Protein AF-0000000075416515 (afdb_homodimer)

InterPro domains:
  IPR021109 Aspartic peptidase domain superfamily [G3DSA:2.40.70.10] (1-130)

Organism: Rhizophagus irregularis (strain DAOM 181602 / DAOM 197198 / MUCL 43194) (NCBI:txid747089)

Radius of gyration: 22.44 Å; Cα contacts (8 Å, |Δi|>4): 634; chains: 2; bounding box: 71×55×53 Å

pLDDT: mean 77.36, std 21.9, range [26.11, 96.75]

Sequence (304 aa):
MVFVNCVIEENIPIEASINTSANVNYISQKHIGELGTTYHSESNHIEIPDAFYPTLGKVNLHIGFENGKKYKSIPTEFIVVGPDWPDHFPDLTLGGPWFRESGATLDIRNSKLLLEDNFAIPFKEVNYISTLSDSQIRAMTDFPNPTNSPEQMVFVNCVIEENIPIEASINTSANVNYISQKHIGELGTTYHSESNHIEIPDAFYPTLGKVNLHIGFENGKKYKSIPTEFIVVGPDWPDHFPDLTLGGPWFRESGATLDIRNSKLLLEDNFAIPFKEVNYISTLSDSQIRAMTDFPNPTNSPEQ

Secondary structure (DSSP, 8-state):
-EEEEEEETTTEEEEEEE-TT-SS-EEEHHHHHHHT---EE---EEEETTEEEEEEEEEEEEEEEE-SS-EEEEEEEEEEE-TTS-TTS-SEEE-HHHHHHH--EEETTTTEEEETTTEEEE-EE--------HHHHHHHS-----------/-EEEEEEETTTEEEEEEE-TT-SS-EEEHHHHHHHT---EE---EEEETTEEEEEEEEEEEEEEEE-SS-EEEEEEEEEEE-TTS-TTS-SEEE-HHHHHHH--EEETTTTEEEETTTEEEE-EE--------HHHHHHHS-----------

Nearest PDB structures (foldseek):
  7efy-assembly1_A-2  TM=8.087E-01  e=2.032E-06  Cryptosporidium hominis
  5ys4-assembly1_A  TM=8.397E-01  e=3.729E-06  Leishmania major
  5ys4-assembly1_D  TM=8.151E-01  e=3.729E-06  Leishmania major
  5ys4-assembly2_C  TM=8.272E-01  e=9.018E-06  Leishmania major
  1fmb-assembly1_A  TM=7.258E-01  e=2.340E-04  Equine infectious anemia virus

Structure (mmCIF, N/CA/C/O backbone):
data_AF-0000000075416515-model_v1
#
loop_
_entity.id
_entity.type
_entity.pdbx_description
1 polymer 'Uncharacterized protein'
#
loop_
_atom_site.group_PDB
_atom_site.id
_atom_site.type_symbol
_atom_site.label_atom_id
_atom_site.label_alt_id
_atom_site.label_comp_id
_atom_site.label_asym_id
_atom_site.label_entity_id
_atom_site.label_seq_id
_atom_site.pdbx_PDB_ins_code
_atom_site.Cartn_x
_atom_site.Cartn_y
_atom_site.Cartn_z
_atom_site.occupancy
_atom_site.B_iso_or_equiv
_atom_site.auth_seq_id
_atom_site.auth_comp_id
_atom_site.auth_asym_id
_atom_site.auth_atom_id
_atom_site.pdbx_PDB_model_num
ATOM 1 N N . MET A 1 1 ? 1.303 4.223 -7.582 1 80.56 1 MET A N 1
ATOM 2 C CA . MET A 1 1 ? 1.007 4.992 -6.379 1 80.56 1 MET A CA 1
ATOM 3 C C . MET A 1 1 ? -0.334 5.707 -6.508 1 80.56 1 MET A C 1
ATOM 5 O O . MET A 1 1 ? -0.769 6.027 -7.613 1 80.56 1 MET A O 1
ATOM 9 N N . VAL A 1 2 ? -1.026 5.871 -5.352 1 90.25 2 VAL A N 1
ATOM 10 C CA . VAL A 1 2 ? -2.336 6.512 -5.297 1 90.25 2 VAL A CA 1
ATOM 11 C C . VAL A 1 2 ? -2.229 7.844 -4.555 1 90.25 2 VAL A C 1
ATOM 13 O O . VAL A 1 2 ? -1.623 7.918 -3.484 1 90.25 2 VAL A O 1
ATOM 16 N N . PHE A 1 3 ? -2.807 8.891 -5.199 1 94.31 3 PHE A N 1
ATOM 17 C CA . PHE A 1 3 ? -2.77 10.211 -4.586 1 94.31 3 PHE A CA 1
ATOM 18 C C . PHE A 1 3 ? -4.172 10.797 -4.473 1 94.31 3 PHE A C 1
ATOM 20 O O . PHE A 1 3 ? -5 10.609 -5.363 1 94.31 3 PHE A O 1
ATOM 27 N N . VAL A 1 4 ? -4.363 11.508 -3.404 1 96.38 4 VAL A N 1
ATOM 28 C CA . VAL A 1 4 ? -5.629 12.203 -3.184 1 96.38 4 VAL A CA 1
ATOM 29 C C . VAL A 1 4 ? -5.367 13.664 -2.832 1 96.38 4 VAL A C 1
ATOM 31 O O . VAL A 1 4 ? -4.434 13.969 -2.086 1 96.38 4 VAL A O 1
ATOM 34 N N . ASN A 1 5 ? -6.199 14.492 -3.373 1 95.38 5 ASN A N 1
ATOM 35 C CA . ASN A 1 5 ? -6.125 15.898 -2.996 1 95.38 5 ASN A CA 1
ATOM 36 C C . ASN A 1 5 ? -6.766 16.156 -1.632 1 95.38 5 ASN A C 1
ATOM 38 O O . ASN A 1 5 ? -7.867 15.672 -1.359 1 95.38 5 ASN A O 1
ATOM 42 N N . CYS A 1 6 ? -5.98 16.859 -0.844 1 95.81 6 CYS A N 1
ATOM 43 C CA . CYS A 1 6 ? -6.516 17.219 0.463 1 95.81 6 CYS A CA 1
ATOM 44 C C . CYS A 1 6 ? -5.988 18.578 0.913 1 95.81 6 CYS A C 1
ATOM 46 O O . CYS A 1 6 ? -5.328 19.281 0.143 1 95.81 6 CYS A O 1
ATOM 48 N N . VAL A 1 7 ? -6.547 19.031 2.08 1 94.19 7 VAL A N 1
ATOM 49 C CA . VAL A 1 7 ? -6.137 20.297 2.662 1 94.19 7 VAL A CA 1
ATOM 50 C C . VAL A 1 7 ? -5.676 20.078 4.102 1 94.19 7 VAL A C 1
ATOM 52 O O . VAL A 1 7 ? -6.289 19.312 4.848 1 94.19 7 VAL A O 1
ATOM 55 N N . ILE A 1 8 ? -4.551 20.672 4.363 1 94.19 8 ILE A N 1
ATOM 56 C CA . ILE A 1 8 ? -4.059 20.641 5.738 1 94.19 8 ILE A CA 1
ATOM 57 C C . ILE A 1 8 ? -4.562 21.859 6.492 1 94.19 8 ILE A C 1
ATOM 59 O O . ILE A 1 8 ? -4.496 22.984 5.984 1 94.19 8 ILE A O 1
ATOM 63 N N . GLU A 1 9 ? -5.047 21.656 7.668 1 91.94 9 GLU A N 1
ATOM 64 C CA . GLU A 1 9 ?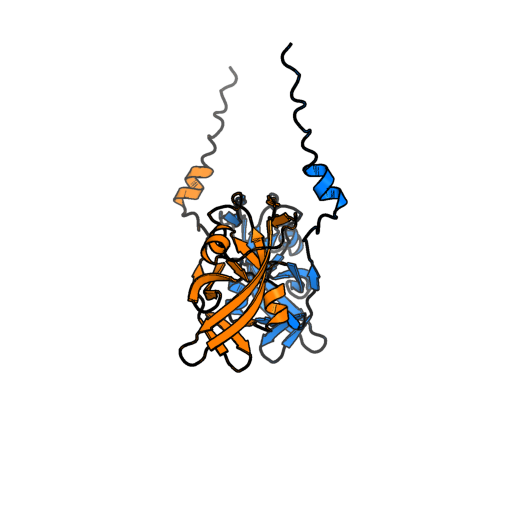 -5.512 22.719 8.555 1 91.94 9 GLU A CA 1
ATOM 65 C C . GLU A 1 9 ? -6.445 23.688 7.82 1 91.94 9 GLU A C 1
ATOM 67 O O . GLU A 1 9 ? -6.277 24.906 7.898 1 91.94 9 GLU A O 1
ATOM 72 N N . GLU A 1 10 ? -7.223 23.203 6.988 1 87.25 10 GLU A N 1
ATOM 73 C CA . GLU A 1 10 ? -8.359 23.859 6.344 1 87.25 10 GLU A CA 1
ATOM 74 C C . GLU A 1 10 ? -7.895 24.812 5.242 1 87.25 10 GLU A C 1
ATOM 76 O O . GLU A 1 10 ? -8.703 25.281 4.441 1 87.25 10 GLU A O 1
ATOM 81 N N . ASN A 1 11 ? -6.578 25 5.062 1 85.94 11 ASN A N 1
ATOM 82 C CA . ASN A 1 11 ? -6.246 26.078 4.145 1 85.94 11 ASN A CA 1
ATOM 83 C C . ASN A 1 11 ? -5.059 25.719 3.256 1 85.94 11 ASN A C 1
ATOM 85 O O . ASN A 1 11 ? -4.75 26.438 2.303 1 85.94 11 ASN A O 1
ATOM 89 N N . ILE A 1 12 ? -4.344 24.781 3.49 1 90 12 ILE A N 1
ATOM 90 C CA . ILE A 1 12 ? -3.143 24.484 2.717 1 90 12 ILE A CA 1
ATOM 91 C C . ILE A 1 12 ? -3.383 23.25 1.845 1 90 12 ILE A C 1
ATOM 93 O O . ILE A 1 12 ? -3.426 22.125 2.346 1 90 12 ILE A O 1
ATOM 97 N N . PRO A 1 13 ? -3.486 23.5 0.544 1 93.5 13 PRO A N 1
ATOM 98 C CA . PRO A 1 13 ? -3.68 22.344 -0.35 1 93.5 13 PRO A CA 1
ATOM 99 C C . PRO A 1 13 ? -2.439 21.469 -0.45 1 93.5 13 PRO A C 1
ATOM 101 O O . PRO A 1 13 ? -1.314 21.969 -0.451 1 93.5 13 PRO A O 1
ATOM 104 N N . ILE A 1 14 ? -2.643 20.188 -0.469 1 93.69 14 ILE A N 1
ATOM 105 C CA . ILE A 1 14 ? -1.541 19.25 -0.612 1 93.69 14 ILE A CA 1
ATOM 106 C C . ILE A 1 14 ? -2.059 17.938 -1.215 1 93.69 14 ILE A C 1
ATOM 108 O O . ILE A 1 14 ? -3.227 17.594 -1.04 1 93.69 14 ILE A O 1
ATOM 112 N N . GLU A 1 15 ? -1.212 17.297 -1.939 1 94.94 15 GLU A N 1
ATOM 113 C CA . GLU A 1 15 ? -1.505 15.953 -2.422 1 94.94 15 GLU A CA 1
ATOM 114 C C . GLU A 1 15 ? -0.954 14.898 -1.471 1 94.94 15 GLU A C 1
ATOM 116 O O . GLU A 1 15 ? 0.244 14.875 -1.183 1 94.94 15 GLU A O 1
ATOM 121 N N . ALA A 1 16 ? -1.854 14.078 -1.012 1 96.25 16 ALA A N 1
ATOM 122 C CA . ALA A 1 16 ? -1.442 13.008 -0.109 1 96.25 16 ALA A CA 1
ATOM 123 C C . ALA A 1 16 ? -1.298 11.688 -0.857 1 96.25 16 ALA A C 1
ATOM 125 O O . ALA A 1 16 ? -2.168 11.312 -1.649 1 96.25 16 ALA A O 1
ATOM 126 N N . SER A 1 17 ? -0.173 11.039 -0.626 1 94.38 17 SER A N 1
ATOM 127 C CA . SER A 1 17 ? -0.029 9.664 -1.092 1 94.38 17 SER A CA 1
ATOM 128 C C . SER A 1 17 ? -0.743 8.688 -0.163 1 94.38 17 SER A C 1
ATOM 130 O O . SER A 1 17 ? -0.68 8.828 1.06 1 94.38 17 SER A O 1
ATOM 132 N N . ILE A 1 18 ? -1.455 7.754 -0.767 1 94.19 18 ILE A N 1
ATOM 133 C CA . ILE A 1 18 ? -2.125 6.699 -0.017 1 94.19 18 ILE A CA 1
ATOM 134 C C . ILE A 1 18 ? -1.271 5.434 -0.03 1 94.19 18 ILE A C 1
ATOM 136 O O . ILE A 1 18 ? -0.958 4.898 -1.097 1 94.19 18 ILE A O 1
ATOM 140 N N . ASN A 1 19 ? -0.871 5.031 1.171 1 89.69 19 ASN A N 1
ATOM 141 C CA . ASN A 1 19 ? -0.052 3.83 1.29 1 89.69 19 ASN A CA 1
ATOM 142 C C . ASN A 1 19 ? -0.501 2.959 2.459 1 89.69 19 ASN A C 1
ATOM 144 O O . ASN A 1 19 ? 0.049 3.057 3.559 1 89.69 19 ASN A O 1
ATOM 148 N N . THR A 1 20 ? -1.41 2.049 2.174 1 89.38 20 THR A N 1
ATOM 149 C CA . THR A 1 20 ? -2.01 1.242 3.232 1 89.38 20 THR A CA 1
ATOM 150 C C . THR A 1 20 ? -0.984 0.277 3.822 1 89.38 20 THR A C 1
ATOM 152 O O . THR A 1 20 ? -1.183 -0.255 4.914 1 89.38 20 THR A O 1
ATOM 155 N N . SER A 1 21 ? 0.095 0.023 3.105 1 83.25 21 SER A N 1
ATOM 156 C CA . SER A 1 21 ? 1.115 -0.903 3.586 1 83.25 21 SER A CA 1
ATOM 157 C C . SER A 1 21 ? 2.078 -0.215 4.547 1 83.25 21 SER A C 1
ATOM 159 O O . SER A 1 21 ? 2.838 -0.879 5.254 1 83.25 21 SER A O 1
ATOM 161 N N . ALA A 1 22 ? 2.061 1.073 4.488 1 84.12 22 ALA A N 1
ATOM 162 C CA . ALA A 1 22 ? 2.902 1.813 5.426 1 84.12 22 ALA A CA 1
ATOM 163 C C . ALA A 1 22 ? 2.336 1.746 6.84 1 84.12 22 ALA A C 1
ATOM 165 O O . ALA A 1 22 ? 1.125 1.868 7.039 1 84.12 22 ALA A O 1
ATOM 166 N N . ASN A 1 23 ? 3.205 1.643 7.801 1 84.06 23 ASN A N 1
ATOM 167 C CA . ASN A 1 23 ? 2.756 1.562 9.188 1 84.06 23 ASN A CA 1
ATOM 168 C C . ASN A 1 23 ? 2.83 2.92 9.883 1 84.06 23 ASN A C 1
ATOM 170 O O . ASN A 1 23 ? 2.797 2.996 11.109 1 84.06 23 ASN A O 1
ATOM 174 N N . VAL A 1 24 ? 2.973 3.951 9.117 1 86.25 24 VAL A N 1
ATOM 175 C CA . VAL A 1 24 ? 3.033 5.301 9.672 1 86.25 24 VAL A CA 1
ATOM 176 C C . VAL A 1 24 ? 2.324 6.273 8.734 1 86.25 24 VAL A C 1
ATOM 178 O O . VAL A 1 24 ? 2.154 5.988 7.547 1 86.25 24 VAL A O 1
ATOM 181 N N . ASN A 1 25 ? 1.868 7.293 9.336 1 92.12 25 ASN A N 1
ATOM 182 C CA . ASN A 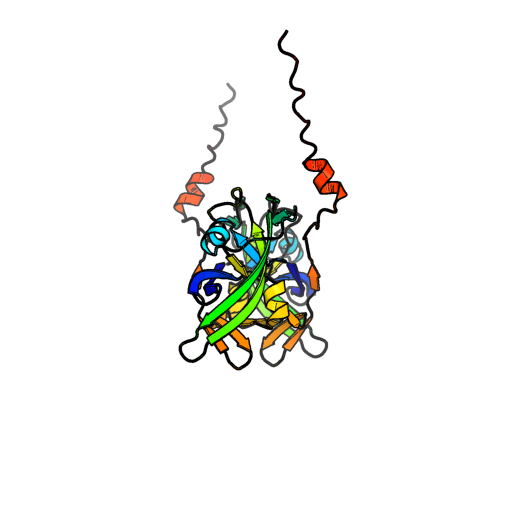1 25 ? 1.62 8.531 8.602 1 92.12 25 ASN A CA 1
ATOM 183 C C . ASN A 1 25 ? 2.826 9.461 8.656 1 92.12 25 ASN A C 1
ATOM 185 O O . ASN A 1 25 ? 3.396 9.688 9.727 1 92.12 25 ASN A O 1
ATOM 189 N N . TYR A 1 26 ? 3.217 10.039 7.531 1 90.81 26 TYR A N 1
ATOM 190 C CA . TYR A 1 26 ? 4.324 10.977 7.664 1 90.81 26 TYR A CA 1
ATOM 191 C C . TYR A 1 26 ? 4.098 12.219 6.805 1 90.81 26 TYR A C 1
ATOM 193 O O . TYR A 1 26 ? 3.266 12.203 5.895 1 90.81 26 TYR A O 1
ATOM 201 N N . ILE A 1 27 ? 4.801 13.273 7.191 1 90.88 27 ILE A N 1
ATOM 202 C CA . ILE A 1 27 ? 4.809 14.539 6.465 1 90.88 27 ILE A CA 1
ATOM 203 C C . ILE A 1 27 ? 6.223 15.117 6.445 1 90.88 27 ILE A C 1
ATOM 205 O O . ILE A 1 27 ? 6.945 15.039 7.438 1 90.88 27 ILE A O 1
ATOM 209 N N . SER A 1 28 ? 6.539 15.656 5.348 1 89.62 28 SER A N 1
ATOM 210 C CA . SER A 1 28 ? 7.855 16.266 5.199 1 89.62 28 SER A CA 1
ATOM 211 C C . SER A 1 28 ? 7.953 17.562 6.012 1 89.62 28 SER A C 1
ATOM 213 O O . SER A 1 28 ? 7.016 18.359 6.043 1 89.62 28 SER A O 1
ATOM 215 N N . GLN A 1 29 ? 9.086 17.812 6.539 1 87.38 29 GLN A N 1
ATOM 216 C CA . GLN A 1 29 ? 9.344 19 7.352 1 87.38 29 GLN A CA 1
ATOM 217 C C . GLN A 1 29 ? 9.133 20.281 6.547 1 87.38 29 GLN A C 1
ATOM 219 O O . GLN A 1 29 ? 8.742 21.312 7.098 1 87.38 29 GLN A O 1
ATOM 224 N N . LYS A 1 30 ? 9.367 20.188 5.27 1 84.62 30 LYS A N 1
ATOM 225 C CA . LYS A 1 30 ? 9.219 21.359 4.418 1 84.62 30 LYS A CA 1
ATOM 226 C C . LYS A 1 30 ? 7.812 21.953 4.539 1 84.62 30 LYS A C 1
ATOM 228 O O . LYS A 1 30 ? 7.637 23.172 4.48 1 84.62 30 LYS A O 1
ATOM 233 N N . HIS A 1 31 ? 6.828 21.156 4.789 1 84.44 31 HIS A N 1
ATOM 234 C CA . HIS A 1 31 ? 5.449 21.625 4.863 1 84.44 31 HIS A CA 1
ATOM 235 C C . HIS A 1 31 ? 5.105 22.109 6.27 1 84.44 31 HIS A C 1
ATOM 237 O O . HIS A 1 31 ? 4.152 22.859 6.453 1 84.44 31 HIS A O 1
ATOM 243 N N . ILE A 1 32 ? 5.801 21.594 7.23 1 83.12 32 ILE A N 1
ATOM 244 C CA . ILE A 1 32 ? 5.555 22.016 8.609 1 83.12 32 ILE A CA 1
ATOM 245 C C . ILE A 1 32 ? 5.941 23.484 8.781 1 83.12 32 ILE A C 1
ATOM 247 O O . ILE A 1 32 ? 5.23 24.234 9.445 1 83.12 32 ILE A O 1
ATOM 251 N N . GLY A 1 33 ? 7.074 23.75 8.227 1 75.81 33 GLY A N 1
ATOM 252 C CA . GLY A 1 33 ? 7.469 25.141 8.258 1 75.81 33 GLY A CA 1
ATOM 253 C C . GLY A 1 33 ? 6.441 26.078 7.641 1 75.81 33 GLY A C 1
ATOM 254 O O . GLY A 1 33 ? 6.152 27.141 8.188 1 75.81 33 GLY A O 1
ATOM 255 N N . GLU A 1 34 ? 5.844 25.641 6.633 1 77.62 34 GLU A N 1
ATOM 256 C CA . GLU A 1 34 ? 4.84 26.422 5.922 1 77.62 34 GLU A CA 1
ATOM 257 C C . GLU A 1 34 ? 3.59 26.609 6.777 1 77.62 34 GLU A C 1
ATOM 259 O O . GLU A 1 34 ? 2.91 27.641 6.672 1 77.62 34 GLU A O 1
ATOM 264 N N . LEU A 1 35 ? 3.35 25.672 7.641 1 78.81 35 LEU A N 1
ATOM 265 C CA . LEU A 1 35 ? 2.15 25.672 8.469 1 78.81 35 LEU A CA 1
ATOM 266 C C . LEU A 1 35 ? 2.355 26.5 9.727 1 78.81 35 LEU A C 1
ATOM 268 O O . LEU A 1 35 ? 1.387 26.906 10.383 1 78.81 35 LEU A O 1
ATOM 272 N N . GLY A 1 36 ? 3.562 26.844 10.055 1 74.69 36 GLY A N 1
ATOM 273 C CA . GLY A 1 36 ? 3.846 27.531 11.305 1 74.69 36 GLY A CA 1
ATOM 274 C C . GLY A 1 36 ? 3.578 26.672 12.531 1 74.69 36 GLY A C 1
ATOM 275 O O . GLY A 1 36 ? 3.254 27.188 13.594 1 74.69 36 GLY A O 1
ATOM 276 N N . THR A 1 37 ? 3.553 25.391 12.242 1 71.94 37 THR A N 1
ATOM 277 C CA . THR A 1 37 ? 3.291 24.453 13.328 1 71.94 37 THR A CA 1
ATOM 278 C C . THR A 1 37 ? 4.598 23.891 13.891 1 71.94 37 THR A C 1
ATOM 280 O O . THR A 1 37 ? 5.621 23.891 13.203 1 71.94 37 THR A O 1
ATOM 283 N N . THR A 1 38 ? 4.547 23.609 15.258 1 70.81 38 THR A N 1
ATOM 284 C CA . THR A 1 38 ? 5.695 22.984 15.898 1 70.81 38 THR A CA 1
ATOM 285 C C . THR A 1 38 ? 5.445 21.484 16.109 1 70.81 38 THR A C 1
ATOM 287 O O . THR A 1 38 ? 4.297 21.047 16.125 1 70.81 38 THR A O 1
ATOM 290 N N . TYR A 1 39 ? 6.574 20.719 15.836 1 64.94 39 TYR A N 1
ATOM 291 C CA . TYR A 1 39 ? 6.469 19.297 16.141 1 64.94 39 TYR A CA 1
ATOM 292 C C . TYR A 1 39 ? 7.297 18.938 17.359 1 64.94 39 TYR A C 1
ATOM 294 O O . TYR A 1 39 ? 8.219 19.672 17.734 1 64.94 39 TYR A O 1
ATOM 302 N N . HIS A 1 40 ? 6.684 17.875 18.078 1 67.12 40 HIS A N 1
ATOM 303 C CA . HIS A 1 40 ? 7.434 17.344 19.203 1 67.12 40 HIS A CA 1
ATOM 304 C C . HIS A 1 40 ? 8.602 16.484 18.719 1 67.12 40 HIS A C 1
ATOM 306 O O . HIS A 1 40 ? 8.406 15.484 18.031 1 67.12 40 HIS A O 1
ATOM 312 N N . SER A 1 41 ? 9.797 16.984 19.047 1 62.94 41 SER A N 1
ATOM 313 C CA . SER A 1 41 ? 11.008 16.312 18.578 1 62.94 41 SER A CA 1
ATOM 314 C C . SER A 1 41 ? 11.141 14.93 19.188 1 62.94 41 SER A C 1
ATOM 316 O O . SER A 1 41 ? 11.023 14.766 20.406 1 62.94 41 SER A O 1
ATOM 318 N N . GLU A 1 42 ? 11.078 13.93 18.312 1 59.31 42 GLU A N 1
ATOM 319 C CA . GLU A 1 42 ? 11.352 12.547 18.688 1 59.31 42 GLU A CA 1
ATOM 320 C C . GLU A 1 42 ? 12.242 11.859 17.656 1 59.31 42 GLU A C 1
ATOM 322 O O . GLU A 1 42 ? 11.961 11.898 16.453 1 59.31 42 GLU A O 1
ATOM 327 N N . SER A 1 43 ? 13.344 11.484 18.141 1 53.19 43 SER A N 1
ATOM 328 C CA . SER A 1 43 ? 14.258 10.797 17.234 1 53.19 43 SER A CA 1
ATOM 329 C C . SER A 1 43 ? 13.789 9.375 16.953 1 53.19 43 SER A C 1
ATOM 331 O O . SER A 1 43 ? 13.734 8.539 17.859 1 53.19 43 SER A O 1
ATOM 333 N N . ASN A 1 44 ? 13.172 9.242 15.883 1 60.12 44 ASN A N 1
ATOM 334 C CA . ASN A 1 44 ? 12.797 7.93 15.383 1 60.12 44 ASN A CA 1
ATOM 335 C C . ASN A 1 44 ? 13.219 7.742 13.93 1 60.12 44 ASN A C 1
ATOM 337 O O . ASN A 1 44 ? 14.047 8.5 13.414 1 60.12 44 ASN A O 1
ATOM 341 N N . HIS A 1 45 ? 13.086 6.617 13.453 1 55.12 45 HIS A N 1
ATOM 342 C CA . HIS A 1 45 ? 13.383 6.387 12.039 1 55.12 45 HIS A CA 1
ATOM 343 C C . HIS A 1 45 ? 12.234 5.641 11.359 1 55.12 45 HIS A C 1
ATOM 345 O O . HIS A 1 45 ? 11.445 4.969 12.023 1 55.12 45 HIS A O 1
ATOM 351 N N . ILE A 1 46 ? 12.07 5.984 10.039 1 58.56 46 ILE A N 1
ATOM 352 C CA . ILE A 1 46 ? 11.203 5.203 9.164 1 58.56 46 ILE A CA 1
ATOM 353 C C . ILE A 1 46 ? 12.039 4.188 8.391 1 58.56 46 ILE A C 1
ATOM 355 O O . ILE A 1 46 ? 13.117 4.508 7.887 1 58.56 46 ILE A O 1
ATOM 359 N N . GLU A 1 47 ? 11.539 2.971 8.539 1 53.31 47 GLU A N 1
ATOM 360 C CA . GLU A 1 47 ? 12.211 1.92 7.777 1 53.31 47 GLU A CA 1
ATOM 361 C C . GLU A 1 47 ? 11.461 1.616 6.484 1 53.31 47 GLU A C 1
ATOM 363 O O . GLU A 1 47 ? 10.242 1.439 6.492 1 53.31 47 GLU A O 1
ATOM 368 N N . ILE A 1 48 ? 12.133 1.891 5.332 1 55.53 48 ILE A N 1
ATOM 369 C CA . ILE A 1 48 ? 11.68 1.399 4.035 1 55.53 48 ILE A CA 1
ATOM 370 C C . ILE A 1 48 ? 12.586 0.261 3.568 1 55.53 48 ILE A C 1
ATOM 372 O O . ILE A 1 48 ? 13.664 0.046 4.129 1 55.53 48 ILE A O 1
ATOM 376 N N . PRO A 1 49 ? 12.078 -0.532 2.65 1 58.5 49 PRO A N 1
ATOM 377 C CA . PRO A 1 49 ? 12.969 -1.604 2.201 1 58.5 49 PRO A CA 1
ATOM 378 C C . PRO A 1 49 ? 14.375 -1.106 1.879 1 58.5 49 PRO A C 1
ATOM 380 O O . PRO A 1 49 ? 14.539 -0.213 1.045 1 58.5 49 PRO A O 1
ATOM 383 N N . ASP A 1 50 ? 15.305 -1.46 2.658 1 58.84 50 ASP A N 1
ATOM 384 C CA . ASP A 1 50 ? 16.75 -1.336 2.479 1 58.84 50 ASP A CA 1
ATOM 385 C C . ASP A 1 50 ? 17.219 0.075 2.812 1 58.84 50 ASP A C 1
ATOM 387 O O . ASP A 1 50 ? 18.281 0.502 2.357 1 58.84 50 ASP A O 1
ATOM 391 N N . ALA A 1 51 ? 16.375 0.878 3.357 1 64 51 ALA A N 1
ATOM 392 C CA . ALA A 1 51 ? 16.812 2.217 3.75 1 64 51 ALA A CA 1
ATOM 393 C C . ALA A 1 51 ? 16.156 2.643 5.062 1 64 51 ALA A C 1
ATOM 395 O O . ALA A 1 51 ? 15.125 2.09 5.457 1 64 51 ALA A O 1
ATOM 396 N N . PHE A 1 52 ? 16.938 3.496 5.758 1 68.62 52 PHE A N 1
ATOM 397 C CA . PHE A 1 52 ? 16.438 4.109 6.977 1 68.62 52 PHE A CA 1
ATOM 398 C C . PHE A 1 52 ? 16.547 5.629 6.91 1 68.62 52 PHE A C 1
ATOM 400 O O . PHE A 1 52 ? 17.562 6.156 6.441 1 68.62 52 PHE A O 1
ATOM 407 N N . TYR A 1 53 ? 15.422 6.262 7.387 1 74.44 53 TYR A N 1
ATOM 408 C CA . TYR A 1 53 ? 15.445 7.719 7.41 1 74.44 53 TYR A CA 1
ATOM 409 C C . TYR A 1 53 ? 15.086 8.242 8.797 1 74.44 53 TYR A C 1
ATOM 411 O O . TYR A 1 53 ? 14.047 7.891 9.352 1 74.44 53 TYR A O 1
ATOM 419 N N . PRO A 1 54 ? 15.969 9.094 9.344 1 74.38 54 PRO A N 1
ATOM 420 C CA . PRO A 1 54 ? 15.648 9.695 10.641 1 74.38 54 PRO A CA 1
ATOM 421 C C . PRO A 1 54 ? 14.414 10.594 10.586 1 74.38 54 PRO A C 1
ATOM 423 O O . PRO A 1 54 ? 14.133 11.195 9.547 1 74.38 54 PRO A O 1
ATOM 426 N N . THR A 1 55 ? 13.703 10.594 11.727 1 82.38 55 THR A N 1
ATOM 427 C CA . THR A 1 55 ? 12.531 11.461 11.828 1 82.38 55 THR A CA 1
ATOM 428 C C . THR A 1 55 ? 12.789 12.602 12.812 1 82.38 55 THR A C 1
ATOM 430 O O . THR A 1 55 ? 13.719 12.531 13.625 1 82.38 55 THR A O 1
ATOM 433 N N . LEU A 1 56 ? 12.047 13.617 12.758 1 80.88 56 LEU A N 1
ATOM 434 C CA . LEU A 1 56 ? 12.266 14.828 13.547 1 80.88 56 LEU A CA 1
ATOM 435 C C . LEU A 1 56 ? 11.289 14.891 14.711 1 80.88 56 LEU A C 1
ATOM 437 O O . LEU A 1 56 ? 11.523 15.609 15.688 1 80.88 56 LEU A O 1
ATOM 441 N N . GLY A 1 57 ? 10.258 14.156 14.609 1 83.5 57 GLY A N 1
ATOM 442 C CA . GLY A 1 57 ? 9.234 14.203 15.633 1 83.5 57 GLY A CA 1
ATOM 443 C C . GLY A 1 57 ? 7.848 13.891 15.109 1 83.5 57 GLY A C 1
ATOM 444 O O . GLY A 1 57 ? 7.703 13.195 14.102 1 83.5 57 GLY A O 1
ATOM 445 N N . LYS A 1 58 ? 6.867 14.305 16 1 86.06 58 LYS A N 1
ATOM 446 C CA . LYS A 1 58 ? 5.473 14.055 15.656 1 86.06 58 LYS A CA 1
ATOM 447 C C . LYS A 1 58 ? 4.668 15.359 15.648 1 86.06 58 LYS A C 1
ATOM 449 O O . LYS A 1 58 ? 5.004 16.297 16.359 1 86.06 58 LYS A O 1
ATOM 454 N N . VAL A 1 59 ? 3.689 15.383 14.852 1 88.75 59 VAL A N 1
ATOM 455 C CA . VAL A 1 59 ? 2.795 16.531 14.773 1 88.75 59 VAL A CA 1
ATOM 456 C C . VAL A 1 59 ? 1.362 16.062 14.547 1 88.75 59 VAL A C 1
ATOM 458 O O . VAL A 1 59 ? 1.132 15.07 13.852 1 88.75 59 VAL A O 1
ATOM 461 N N . ASN A 1 60 ? 0.457 16.703 15.195 1 92.06 60 ASN A N 1
ATOM 462 C CA . ASN A 1 60 ? -0.963 16.469 14.961 1 92.06 60 ASN A CA 1
ATOM 463 C C . ASN A 1 60 ? -1.566 17.516 14.039 1 92.06 60 ASN A C 1
ATOM 465 O O . ASN A 1 60 ? -1.476 18.719 14.305 1 92.06 60 ASN A O 1
ATOM 469 N N . LEU A 1 61 ? -2.107 17.062 12.945 1 93.69 61 LEU A N 1
ATOM 470 C CA . LEU A 1 61 ? -2.703 17.969 11.969 1 93.69 61 LEU A CA 1
ATOM 471 C C . LEU A 1 61 ? -4.098 17.5 11.57 1 93.69 61 LEU A C 1
ATOM 473 O O . LEU A 1 61 ? -4.402 16.297 11.656 1 93.69 61 LEU A O 1
ATOM 477 N N . HIS A 1 62 ? -4.879 18.438 11.164 1 95.25 62 HIS A N 1
ATOM 478 C CA . HIS A 1 62 ? -6.152 18.094 10.539 1 95.25 62 HIS A CA 1
ATOM 479 C C . HIS A 1 62 ? -6.012 18 9.023 1 95.25 62 HIS A C 1
ATOM 481 O O . HIS A 1 62 ? -5.543 18.938 8.375 1 95.25 62 HIS A O 1
ATOM 487 N N . ILE A 1 63 ? -6.438 16.859 8.531 1 96.56 63 ILE A N 1
ATOM 488 C CA . ILE A 1 63 ? -6.477 16.656 7.09 1 96.56 63 ILE A CA 1
ATOM 489 C C . ILE A 1 63 ? -7.918 16.75 6.59 1 96.56 63 ILE A C 1
ATOM 491 O O . ILE A 1 63 ? -8.797 16.031 7.074 1 96.56 63 ILE A O 1
ATOM 495 N N . GLY A 1 64 ? -8.094 17.594 5.68 1 96.44 64 GLY A N 1
ATOM 496 C CA . GLY A 1 64 ? -9.438 17.828 5.156 1 96.44 64 GLY A CA 1
ATOM 497 C C . GLY A 1 64 ? -9.617 17.312 3.736 1 96.44 64 GLY A C 1
ATOM 498 O O . GLY A 1 64 ? -8.68 17.359 2.932 1 96.44 64 GLY A O 1
ATOM 499 N N . PHE A 1 65 ? -10.812 16.797 3.479 1 96.56 65 PHE A N 1
ATOM 500 C CA . PHE A 1 65 ? -11.219 16.344 2.156 1 96.56 65 PHE A CA 1
ATOM 501 C C . PHE A 1 65 ? -12.516 17.031 1.722 1 96.56 65 PHE A C 1
ATOM 503 O O . PHE A 1 65 ? -13.391 17.281 2.545 1 96.56 65 PHE A O 1
ATOM 510 N N . GLU A 1 66 ? -12.508 17.312 0.469 1 92.12 66 GLU A N 1
ATOM 511 C CA . GLU A 1 66 ? -13.719 17.859 -0.12 1 92.12 66 GLU A CA 1
ATOM 512 C C . GLU A 1 66 ? -14.188 17.031 -1.309 1 92.12 66 GLU A C 1
ATOM 514 O O . GLU A 1 66 ? -13.375 16.578 -2.115 1 92.12 66 GLU A O 1
ATOM 519 N N . ASN A 1 67 ? -15.547 16.703 -1.349 1 88.25 67 ASN A N 1
ATOM 520 C CA . ASN A 1 67 ? -16.062 15.977 -2.51 1 88.25 67 ASN A CA 1
ATOM 521 C C . ASN A 1 67 ? -17.094 16.812 -3.271 1 88.25 67 ASN A C 1
ATOM 523 O O . ASN A 1 67 ? -17.938 16.266 -3.973 1 88.25 67 ASN A O 1
ATOM 527 N N . GLY A 1 68 ? -17.047 18.125 -3.221 1 83.44 68 GLY A N 1
ATOM 528 C CA . GLY A 1 68 ? -17.969 19.016 -3.896 1 83.44 68 GLY A CA 1
ATOM 529 C C . GLY A 1 68 ? -19.203 19.328 -3.082 1 83.44 68 GLY A C 1
ATOM 530 O O . GLY A 1 68 ? -19.812 20.391 -3.221 1 83.44 68 GLY A O 1
ATOM 531 N N . LYS A 1 69 ? -19.641 18.422 -2.227 1 84.88 69 LYS A N 1
ATOM 532 C CA . LYS A 1 69 ? -20.875 18.594 -1.474 1 84.88 69 LYS A CA 1
ATOM 533 C C . LYS A 1 69 ? -20.594 18.75 0.018 1 84.88 69 LYS A C 1
ATOM 535 O O . LYS A 1 69 ? -21.312 19.469 0.716 1 84.88 69 LYS A O 1
ATOM 540 N N . LYS A 1 70 ? -19.578 18.031 0.383 1 90.56 70 LYS A N 1
ATOM 541 C CA . LYS A 1 70 ? -19.297 17.938 1.812 1 90.56 70 LYS A CA 1
ATOM 542 C C . LYS A 1 70 ? -17.812 18.094 2.084 1 90.56 70 LYS A C 1
ATOM 544 O O . LYS A 1 70 ? -16.984 17.984 1.167 1 90.56 70 LYS A O 1
ATOM 549 N N . TYR A 1 71 ? -17.609 18.578 3.307 1 92.94 71 TYR A N 1
ATOM 550 C CA . TYR A 1 71 ? -16.25 18.672 3.812 1 92.94 71 TYR A CA 1
ATOM 551 C C . TYR A 1 71 ? -16.062 17.797 5.047 1 92.94 71 TYR A C 1
ATOM 553 O O . TYR A 1 71 ? -16.922 17.75 5.918 1 92.94 71 TYR A O 1
ATOM 561 N N . LYS A 1 72 ? -14.914 17.062 5.008 1 94.94 72 LYS A N 1
ATOM 562 C CA . LYS A 1 72 ? -14.57 16.234 6.156 1 94.94 72 LYS A CA 1
ATOM 563 C C . LYS A 1 72 ? -13.141 16.5 6.621 1 94.94 72 LYS A C 1
ATOM 565 O O . LYS A 1 72 ? -12.219 16.578 5.805 1 94.94 72 LYS A O 1
ATOM 570 N N . SER A 1 73 ? -13.047 16.703 7.875 1 95.44 73 SER A N 1
ATOM 571 C CA . SER A 1 73 ? -11.75 16.938 8.5 1 95.44 73 SER A CA 1
ATOM 572 C C . SER A 1 73 ? -11.406 15.836 9.492 1 95.44 73 SER A C 1
ATOM 574 O O . SER A 1 73 ? -12.211 15.516 10.375 1 95.44 73 SER A O 1
ATOM 576 N N . ILE A 1 74 ? -10.242 15.273 9.391 1 96.31 74 ILE A N 1
ATOM 577 C CA . ILE A 1 74 ? -9.836 14.148 10.234 1 96.31 74 ILE A CA 1
ATOM 578 C C . ILE A 1 74 ? -8.516 14.477 10.93 1 96.31 74 ILE A C 1
ATOM 580 O O . ILE A 1 74 ? -7.508 14.742 10.266 1 96.31 74 ILE A O 1
ATOM 584 N N . PRO A 1 75 ? -8.555 14.492 12.266 1 96.75 75 PRO A N 1
ATOM 585 C CA . PRO A 1 75 ? -7.277 14.656 12.961 1 96.75 75 PRO A CA 1
ATOM 586 C C . PRO A 1 75 ? -6.332 13.484 12.742 1 96.75 75 PRO A C 1
ATOM 588 O O . PRO A 1 75 ? -6.762 12.32 12.789 1 96.75 75 PRO A O 1
ATOM 591 N N . THR A 1 76 ? -5.102 13.82 12.445 1 96 76 THR A N 1
ATOM 592 C CA . THR A 1 76 ? -4.125 12.789 12.117 1 96 76 THR A CA 1
ATOM 593 C C . THR A 1 76 ? -2.768 13.117 12.734 1 96 76 THR A C 1
ATOM 595 O O . THR A 1 76 ? -2.297 14.25 12.641 1 96 76 THR A O 1
ATOM 598 N N . GLU A 1 77 ? -2.227 12.164 13.383 1 92.88 77 GLU A N 1
ATOM 599 C CA . GLU A 1 77 ? -0.845 12.297 13.844 1 92.88 77 GLU A CA 1
ATOM 600 C C . GLU A 1 77 ? 0.137 11.898 12.742 1 92.88 77 GLU A C 1
ATOM 602 O O . GLU A 1 77 ? -0.022 10.852 12.109 1 92.88 77 GLU A O 1
ATOM 607 N N . PHE A 1 78 ? 1.136 12.758 12.539 1 90.5 78 PHE A N 1
ATOM 608 C CA . PHE A 1 78 ? 2.16 12.508 11.531 1 90.5 78 PHE A CA 1
ATOM 609 C C . PHE A 1 78 ? 3.543 12.453 12.164 1 90.5 78 PHE A C 1
ATOM 611 O O . PHE A 1 78 ? 3.84 13.219 13.086 1 90.5 78 PHE A O 1
ATOM 618 N N . ILE A 1 79 ? 4.305 11.555 11.648 1 87.19 79 ILE A N 1
ATOM 619 C CA . ILE A 1 79 ? 5.75 11.633 11.844 1 87.19 79 ILE A CA 1
ATOM 620 C C . ILE A 1 79 ? 6.352 12.648 10.875 1 87.19 79 ILE A C 1
ATOM 622 O O . ILE A 1 79 ? 6 12.672 9.695 1 87.19 79 ILE A O 1
ATOM 626 N N . VAL A 1 80 ? 7.242 13.453 11.414 1 86.56 80 VAL A N 1
ATOM 627 C CA . VAL A 1 80 ? 7.895 14.445 10.562 1 86.56 80 VAL A CA 1
ATOM 628 C C . VAL A 1 80 ? 9.227 13.891 10.055 1 86.56 80 VAL A C 1
ATOM 630 O O . VAL A 1 80 ? 10.094 13.508 10.844 1 86.56 80 VAL A O 1
ATOM 633 N N . VAL A 1 81 ? 9.266 13.891 8.734 1 83.62 81 VAL A N 1
ATOM 634 C CA . VAL A 1 81 ? 10.516 13.422 8.141 1 83.62 81 VAL A CA 1
ATOM 635 C C . VAL A 1 81 ? 11.406 14.609 7.797 1 83.62 81 VAL A C 1
ATOM 637 O O . VAL A 1 81 ? 10.914 15.664 7.391 1 83.62 81 VAL A O 1
ATOM 640 N N . GLY A 1 82 ? 12.656 14.398 7.898 1 82.25 82 GLY A N 1
ATOM 641 C CA . GLY A 1 82 ? 13.617 15.477 7.809 1 82.25 82 GLY A CA 1
ATOM 642 C C . GLY A 1 82 ? 14.094 15.734 6.391 1 82.25 82 GLY A C 1
ATOM 643 O O . GLY A 1 82 ? 13.5 15.242 5.43 1 82.25 82 GLY A O 1
ATOM 644 N N . PRO A 1 83 ? 15.188 16.609 6.223 1 81.69 83 PRO A N 1
ATOM 645 C CA . PRO A 1 83 ? 15.688 17.047 4.918 1 81.69 83 PRO A CA 1
ATOM 646 C C . PRO A 1 83 ? 16.312 15.922 4.109 1 81.69 83 PRO A C 1
ATOM 648 O O . PRO A 1 83 ? 16.438 16.031 2.887 1 81.69 83 PRO A O 1
ATOM 651 N N . ASP A 1 84 ? 16.734 14.82 4.75 1 79.25 84 ASP A N 1
ATOM 652 C CA . ASP A 1 84 ? 17.359 13.703 4.055 1 79.25 84 ASP A CA 1
ATOM 653 C C . ASP A 1 84 ? 16.312 12.805 3.385 1 79.25 84 ASP A C 1
ATOM 655 O O . ASP A 1 84 ? 16.672 11.859 2.68 1 79.25 84 ASP A O 1
ATOM 659 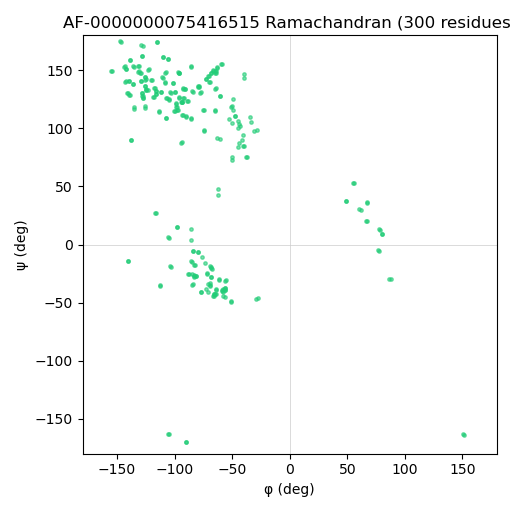N N . TRP A 1 85 ? 15.102 13.117 3.656 1 81.12 85 TRP A N 1
ATOM 660 C CA . TRP A 1 85 ? 14.031 12.398 2.965 1 81.12 85 TRP A CA 1
ATOM 661 C C . TRP A 1 85 ? 14.125 12.602 1.457 1 81.12 85 TRP A C 1
ATOM 663 O O . TRP A 1 85 ? 14.211 13.742 0.983 1 81.12 85 TRP A O 1
ATOM 673 N N . PRO A 1 86 ? 14.117 11.516 0.717 1 78 86 PRO A N 1
ATOM 674 C CA . PRO A 1 86 ? 14.344 11.672 -0.721 1 78 86 PRO A CA 1
ATOM 675 C C . PRO A 1 86 ? 13.234 12.461 -1.407 1 78 86 PRO A C 1
ATOM 677 O O . PRO A 1 86 ? 12.055 12.289 -1.077 1 78 86 PRO A O 1
ATOM 680 N N . ASP A 1 87 ? 13.617 13.18 -2.479 1 80.31 87 ASP A N 1
ATOM 681 C CA . ASP A 1 87 ? 12.688 14.078 -3.168 1 80.31 87 ASP A CA 1
ATOM 682 C C . ASP A 1 87 ? 11.648 13.281 -3.959 1 80.31 87 ASP A C 1
ATOM 684 O O . ASP A 1 87 ? 10.562 13.789 -4.238 1 80.31 87 ASP A O 1
ATOM 688 N N . HIS A 1 88 ? 11.992 12.125 -4.305 1 78.19 88 HIS A N 1
ATOM 689 C CA . HIS A 1 88 ? 11.07 11.352 -5.141 1 78.19 88 HIS A CA 1
ATOM 690 C C . HIS A 1 88 ? 10.016 10.648 -4.293 1 78.19 88 HIS A C 1
ATOM 692 O O . HIS A 1 88 ? 9.07 10.07 -4.828 1 78.19 88 HIS A O 1
ATOM 698 N N . PHE A 1 89 ? 10.211 10.766 -2.959 1 83.69 89 PHE A N 1
ATOM 699 C CA . PHE A 1 89 ? 9.164 10.266 -2.082 1 83.69 89 PHE A CA 1
ATOM 700 C C . PHE A 1 89 ? 8.094 11.32 -1.855 1 83.69 89 PHE A C 1
ATOM 702 O O . PHE A 1 89 ? 8.359 12.516 -1.949 1 83.69 89 PHE A O 1
ATOM 709 N N . PRO A 1 90 ? 6.906 10.812 -1.574 1 88.12 90 PRO A N 1
ATOM 710 C CA . PRO A 1 90 ? 5.836 11.773 -1.306 1 88.12 90 PRO A CA 1
ATOM 711 C C . PRO A 1 90 ? 6.109 12.625 -0.066 1 88.12 90 PRO A C 1
ATOM 713 O O . PRO A 1 90 ? 6.738 12.156 0.883 1 88.12 90 PRO A O 1
ATOM 716 N N . ASP A 1 91 ? 5.559 13.789 -0.089 1 91 91 ASP A N 1
ATOM 717 C CA . ASP A 1 91 ? 5.719 14.703 1.037 1 91 91 ASP A CA 1
ATOM 718 C C . ASP A 1 91 ? 4.746 14.367 2.164 1 91 91 ASP A C 1
ATOM 720 O O . ASP A 1 91 ? 4.945 14.781 3.309 1 91 91 ASP A O 1
ATOM 724 N N . LEU A 1 92 ? 3.715 13.812 1.806 1 93.94 92 LEU A N 1
ATOM 725 C CA . LEU A 1 92 ? 2.691 13.422 2.77 1 93.94 92 LEU A CA 1
ATOM 726 C C . LEU A 1 92 ? 2.115 12.047 2.43 1 93.94 92 LEU A C 1
ATOM 728 O O . LEU A 1 92 ? 1.742 11.797 1.283 1 93.94 92 LEU A O 1
ATOM 732 N N . THR A 1 93 ? 2.104 11.203 3.424 1 94.19 93 THR A N 1
ATOM 733 C CA . THR A 1 93 ? 1.532 9.875 3.234 1 94.19 93 THR A CA 1
ATOM 734 C C . THR A 1 93 ? 0.507 9.562 4.32 1 94.19 93 THR A C 1
ATOM 736 O O . THR A 1 93 ? 0.758 9.805 5.504 1 94.19 93 THR A O 1
ATOM 739 N N . LEU A 1 94 ? -0.635 9.164 3.867 1 96 94 LEU A N 1
ATOM 740 C CA . LEU A 1 94 ? -1.618 8.531 4.742 1 96 94 LEU A CA 1
ATOM 741 C C . LEU A 1 94 ? -1.482 7.016 4.711 1 96 94 LEU A C 1
ATOM 743 O O . LEU A 1 94 ? -1.78 6.379 3.699 1 96 94 LEU A O 1
ATOM 747 N N . GLY A 1 95 ? -1.04 6.512 5.867 1 93.44 95 GLY A N 1
ATOM 748 C CA . GLY A 1 95 ? -0.743 5.09 5.941 1 93.44 95 GLY A CA 1
ATOM 749 C C . GLY A 1 95 ? -1.785 4.301 6.711 1 93.44 95 GLY A C 1
ATOM 750 O O . GLY A 1 95 ? -2.93 4.738 6.844 1 93.44 95 GLY A O 1
ATOM 751 N N . GLY A 1 96 ? -1.406 3.1 7.105 1 91.75 96 GLY A N 1
ATOM 752 C CA . GLY A 1 96 ? -2.254 2.166 7.828 1 91.75 96 GLY A CA 1
ATOM 753 C C . GLY A 1 96 ? -2.916 2.779 9.047 1 91.75 96 GLY A C 1
ATOM 754 O O . GLY A 1 96 ? -4.121 2.619 9.25 1 91.75 96 GLY A O 1
ATOM 755 N N . PRO A 1 97 ? -2.156 3.441 9.867 1 91.19 97 PRO A N 1
ATOM 756 C CA . PRO A 1 97 ? -2.756 4.039 11.062 1 91.19 97 PRO A CA 1
ATOM 757 C C . PRO A 1 97 ? -3.91 4.984 10.734 1 91.19 97 PRO A C 1
ATOM 759 O O . PRO A 1 97 ? -4.926 4.984 11.438 1 91.19 97 PRO A O 1
ATOM 762 N N . TRP A 1 98 ? -3.76 5.727 9.695 1 95.88 98 TRP A N 1
ATOM 763 C CA . TRP A 1 98 ? -4.84 6.625 9.305 1 95.88 98 TRP A CA 1
ATOM 764 C C . TRP A 1 98 ? -6.074 5.84 8.875 1 95.88 98 TRP A C 1
ATOM 766 O O . TRP A 1 98 ? -7.199 6.188 9.242 1 95.88 98 TRP A O 1
ATOM 776 N N . PHE A 1 99 ? -5.855 4.809 8.125 1 95.44 99 PHE A N 1
ATOM 777 C CA . PHE A 1 99 ? -6.961 3.973 7.676 1 95.44 99 PHE A CA 1
ATOM 778 C C . PHE A 1 99 ? -7.652 3.299 8.859 1 95.44 99 PHE A C 1
ATOM 780 O O . PHE A 1 99 ? -8.875 3.162 8.875 1 95.44 99 PHE A O 1
ATOM 787 N N . ARG A 1 100 ? -6.855 2.92 9.773 1 94 100 ARG A N 1
ATOM 788 C CA . ARG A 1 100 ? -7.426 2.279 10.953 1 94 100 ARG A CA 1
ATOM 789 C C . ARG A 1 100 ? -8.305 3.252 11.734 1 94 100 ARG A C 1
ATOM 791 O O . ARG A 1 100 ? -9.406 2.896 12.156 1 94 100 ARG A O 1
ATOM 798 N N . GLU A 1 101 ? -7.871 4.418 11.883 1 94.31 101 GLU A N 1
ATOM 799 C CA . GLU A 1 101 ? -8.562 5.414 12.688 1 94.31 101 GLU A CA 1
ATOM 800 C C . GLU A 1 101 ? -9.766 5.984 11.953 1 94.31 101 GLU A C 1
ATOM 802 O O . GLU A 1 101 ? -10.836 6.176 12.547 1 94.31 101 GLU A O 1
ATOM 807 N N . SER A 1 102 ? -9.625 6.23 10.703 1 94.75 102 SER A N 1
ATOM 808 C CA . SER A 1 102 ? -10.664 6.898 9.93 1 94.75 102 SER A CA 1
ATOM 809 C C . SER A 1 102 ? -11.727 5.902 9.461 1 94.75 102 SER A C 1
ATOM 811 O O . SER A 1 102 ? -12.852 6.289 9.141 1 94.75 102 SER A O 1
ATOM 813 N N . GLY A 1 103 ? -11.305 4.672 9.289 1 93.94 103 GLY A N 1
ATOM 814 C CA . GLY A 1 103 ? -12.18 3.67 8.703 1 93.94 103 GLY A CA 1
ATOM 815 C C . GLY A 1 103 ? -12.281 3.773 7.195 1 93.94 103 GLY A C 1
ATOM 816 O O . GLY A 1 103 ? -13.156 3.16 6.582 1 93.94 103 GLY A O 1
ATOM 817 N N . ALA A 1 104 ? -11.43 4.516 6.621 1 95.44 104 ALA A N 1
ATOM 818 C CA . ALA A 1 104 ? -11.438 4.688 5.172 1 95.44 104 ALA A CA 1
ATOM 819 C C . ALA A 1 104 ? -11.086 3.383 4.461 1 95.44 104 ALA A C 1
ATOM 821 O O . ALA A 1 104 ? -10.375 2.543 5.016 1 95.44 104 ALA A O 1
ATOM 822 N N . THR A 1 105 ? -11.625 3.227 3.27 1 94 105 THR A N 1
ATOM 823 C CA . THR A 1 105 ? -11.281 2.113 2.393 1 94 105 THR A CA 1
ATOM 824 C C . THR A 1 105 ? -10.969 2.613 0.984 1 94 105 THR A C 1
ATOM 826 O O . THR A 1 105 ? -11.445 3.676 0.578 1 94 105 THR A O 1
ATOM 829 N N . LEU A 1 106 ? -10.086 1.891 0.361 1 93.94 106 LEU A N 1
ATOM 830 C CA . LEU A 1 106 ? -9.68 2.246 -0.993 1 93.94 106 LEU A CA 1
ATOM 831 C C . LEU A 1 106 ? -10.398 1.38 -2.023 1 93.94 106 LEU A C 1
ATOM 833 O O . LEU A 1 106 ? -10.234 0.156 -2.027 1 93.94 106 LEU A O 1
ATOM 837 N N . ASP A 1 107 ? -11.227 1.974 -2.83 1 93.44 107 ASP A N 1
ATOM 838 C CA . ASP A 1 107 ? -11.867 1.329 -3.971 1 93.44 107 ASP A CA 1
ATOM 839 C C . ASP A 1 107 ? -11.07 1.558 -5.254 1 93.44 107 ASP A C 1
ATOM 841 O O . ASP A 1 107 ? -11.367 2.475 -6.02 1 93.44 107 ASP A O 1
ATOM 845 N N . ILE A 1 108 ? -10.148 0.698 -5.484 1 93.38 108 ILE A N 1
ATOM 846 C CA . ILE A 1 108 ? -9.203 0.874 -6.586 1 93.38 108 ILE A CA 1
ATOM 847 C C . ILE A 1 108 ? -9.922 0.697 -7.918 1 93.38 108 ILE A C 1
ATOM 849 O O . ILE A 1 108 ? -9.625 1.394 -8.891 1 93.38 108 ILE A O 1
ATOM 853 N N . ARG A 1 109 ? -10.852 -0.161 -7.969 1 92.94 109 ARG A N 1
ATOM 854 C CA . ARG A 1 109 ? -11.586 -0.41 -9.203 1 92.94 109 ARG A CA 1
ATOM 855 C C . ARG A 1 109 ? -12.266 0.863 -9.703 1 92.94 109 ARG A C 1
ATOM 857 O O . ARG A 1 109 ? -12.266 1.139 -10.906 1 92.94 109 ARG A O 1
ATOM 864 N N . ASN A 1 110 ? -12.797 1.608 -8.766 1 94.31 110 ASN A N 1
ATOM 865 C CA . ASN A 1 110 ? -13.523 2.812 -9.148 1 94.31 110 ASN A CA 1
ATOM 866 C C . ASN A 1 110 ? -12.711 4.074 -8.867 1 94.31 110 ASN A C 1
ATOM 868 O O . ASN A 1 110 ? -13.227 5.188 -8.984 1 94.31 110 ASN A O 1
ATOM 872 N N . SER A 1 111 ? -11.492 3.93 -8.453 1 94.25 111 SER A N 1
ATOM 873 C CA . SER A 1 111 ? -10.555 5.016 -8.188 1 94.25 111 SER A CA 1
ATOM 874 C C . SER A 1 111 ? -11.133 6.008 -7.184 1 94.25 111 SER A C 1
ATOM 876 O O . SER A 1 111 ? -11.148 7.215 -7.43 1 94.25 111 SER A O 1
ATOM 878 N N . LYS A 1 112 ? -11.578 5.43 -6.031 1 95.75 112 LYS A N 1
ATOM 879 C CA . LYS A 1 112 ? -12.164 6.27 -4.992 1 95.75 112 LYS A CA 1
ATOM 880 C C . LYS A 1 112 ? -11.648 5.883 -3.611 1 95.75 112 LYS A C 1
ATOM 882 O O . LYS A 1 112 ? -11.477 4.695 -3.316 1 95.75 112 LYS A O 1
ATOM 887 N N . LEU A 1 113 ? -11.383 6.891 -2.895 1 96.25 113 LEU A N 1
ATOM 888 C CA . LEU A 1 113 ? -11.234 6.762 -1.449 1 96.25 113 LEU A CA 1
ATOM 889 C C . LEU A 1 113 ? -12.57 6.918 -0.743 1 96.25 113 LEU A C 1
ATOM 891 O O . LEU A 1 113 ? -13.25 7.938 -0.906 1 96.25 113 LEU A O 1
ATOM 895 N N . LEU A 1 114 ? -12.914 5.945 -0.006 1 95.25 114 LEU A N 1
ATOM 896 C CA . LEU A 1 114 ? -14.211 5.941 0.648 1 95.25 114 LEU A CA 1
ATOM 897 C C . LEU A 1 114 ? -14.07 6.199 2.145 1 95.25 114 LEU A C 1
ATOM 899 O O . LEU A 1 114 ? -13.305 5.52 2.826 1 95.25 114 LEU A O 1
ATOM 903 N N . LEU A 1 115 ? -14.789 7.172 2.604 1 94.5 115 LEU A N 1
ATOM 904 C CA . LEU A 1 115 ? -14.891 7.492 4.023 1 94.5 115 LEU A CA 1
ATOM 905 C C . LEU A 1 115 ? -16.312 7.273 4.535 1 94.5 115 LEU A C 1
ATOM 907 O O . LEU A 1 115 ? -17.188 6.875 3.775 1 94.5 115 LEU A O 1
ATOM 911 N N . GLU A 1 116 ? -16.469 7.426 5.816 1 90.06 116 GLU A N 1
ATOM 912 C CA . GLU A 1 116 ? -17.781 7.227 6.422 1 90.06 116 GLU A CA 1
ATOM 913 C C . GLU A 1 116 ? -18.812 8.188 5.832 1 90.06 116 GLU A C 1
ATOM 915 O O . GLU A 1 116 ? -18.453 9.227 5.281 1 90.06 116 GLU A O 1
ATOM 920 N N . ASP A 1 117 ? -20.125 7.797 5.895 1 88.19 117 ASP A N 1
ATOM 921 C CA . ASP A 1 117 ? -21.281 8.594 5.484 1 88.19 117 ASP A CA 1
ATOM 922 C C . ASP A 1 117 ? -21.281 8.82 3.973 1 88.19 117 ASP A C 1
ATOM 924 O O . ASP A 1 117 ? -21.578 9.914 3.504 1 88.19 117 ASP A O 1
ATOM 928 N N . ASN A 1 118 ? -20.859 7.844 3.242 1 87.25 118 ASN A N 1
ATOM 929 C CA . ASN A 1 118 ? -20.906 7.832 1.783 1 87.25 118 ASN A CA 1
ATOM 930 C C . ASN A 1 118 ? -20.062 8.969 1.193 1 87.25 118 ASN A C 1
ATOM 932 O O . ASN A 1 118 ? -20.469 9.609 0.224 1 87.25 118 ASN A O 1
ATOM 936 N N . PHE A 1 119 ? -19.094 9.297 1.889 1 94 119 PHE A N 1
ATOM 937 C CA . PHE A 1 119 ? -18.156 10.297 1.426 1 94 119 PHE A CA 1
ATOM 938 C C . PHE A 1 119 ? -17.078 9.664 0.551 1 94 119 PHE A C 1
ATOM 940 O O . PHE A 1 119 ? -16.234 8.914 1.042 1 94 119 PHE A O 1
ATOM 947 N N . ALA A 1 120 ? -17.125 9.938 -0.781 1 95.12 120 ALA A N 1
ATOM 948 C CA . ALA A 1 120 ? -16.172 9.359 -1.731 1 95.12 120 ALA A CA 1
ATOM 949 C C . ALA A 1 120 ? -15.32 10.445 -2.383 1 95.12 120 ALA A C 1
ATOM 951 O O . ALA A 1 120 ? -15.852 11.469 -2.838 1 95.12 120 ALA A O 1
ATOM 952 N N . ILE A 1 121 ? -14.039 10.227 -2.408 1 95.75 121 ILE A N 1
ATOM 953 C CA . ILE A 1 121 ? -13.07 11.141 -3 1 95.75 121 ILE A CA 1
ATOM 954 C C . ILE A 1 121 ? -12.344 10.453 -4.152 1 95.75 121 ILE A C 1
ATOM 956 O O . ILE A 1 121 ? -11.781 9.375 -3.977 1 95.75 121 ILE A O 1
ATOM 960 N N . PRO A 1 122 ? -12.375 11.109 -5.27 1 95.12 122 PRO A N 1
ATOM 961 C CA . PRO A 1 122 ? -11.578 10.508 -6.336 1 95.12 122 PRO A CA 1
ATOM 962 C C . PRO A 1 122 ? -10.078 10.586 -6.059 1 95.12 122 PRO A C 1
ATOM 964 O O . PRO A 1 122 ? -9.617 11.5 -5.367 1 95.12 122 PRO A O 1
ATOM 967 N N . PHE A 1 123 ? -9.359 9.562 -6.535 1 94.12 123 PHE A N 1
ATOM 968 C CA . PHE A 1 123 ? -7.902 9.625 -6.457 1 94.12 123 PHE A CA 1
ATOM 969 C C . PHE A 1 123 ? -7.277 9.344 -7.82 1 94.12 123 PHE A C 1
ATOM 971 O O . PHE A 1 123 ? -7.957 8.875 -8.734 1 94.12 123 PHE A O 1
ATOM 978 N N . LYS A 1 124 ? -5.98 9.766 -7.863 1 92.19 124 LYS A N 1
ATOM 979 C CA . LYS A 1 124 ? -5.188 9.508 -9.062 1 92.19 124 LYS A CA 1
ATOM 980 C C . LYS A 1 124 ? -4.137 8.43 -8.805 1 92.19 124 LYS A C 1
ATOM 982 O O . LYS A 1 124 ? -3.557 8.375 -7.719 1 92.19 124 LYS A O 1
ATOM 987 N N . GLU A 1 125 ? -3.969 7.535 -9.812 1 88.25 125 GLU A N 1
ATOM 988 C CA . GLU A 1 125 ? -2.922 6.523 -9.75 1 88.25 125 GLU A CA 1
ATOM 989 C C . GLU A 1 125 ? -1.739 6.891 -10.641 1 88.25 125 GLU A C 1
ATOM 991 O O . GLU A 1 125 ? -1.927 7.375 -11.758 1 88.25 125 GLU A O 1
ATOM 996 N N . VAL A 1 126 ? -0.565 6.805 -10.047 1 76.88 126 VAL A N 1
ATOM 997 C CA . VAL A 1 126 ? 0.658 7.035 -10.805 1 76.88 126 VAL A CA 1
ATOM 998 C C . VAL A 1 126 ? 1.461 5.742 -10.898 1 76.88 126 VAL A C 1
ATOM 1000 O O . VAL A 1 126 ? 1.736 5.098 -9.883 1 76.88 126 VAL A O 1
ATOM 1003 N N . ASN A 1 127 ? 1.624 5.199 -12.102 1 62.62 127 ASN A N 1
ATOM 1004 C CA . ASN A 1 127 ? 2.35 3.955 -12.328 1 62.62 127 ASN A CA 1
ATOM 1005 C C . ASN A 1 127 ? 3.83 4.211 -12.594 1 62.62 127 ASN A C 1
ATOM 1007 O O . ASN A 1 127 ? 4.176 5.07 -13.406 1 62.62 127 ASN A O 1
ATOM 1011 N N . TYR A 1 128 ? 4.625 3.85 -11.719 1 48.69 128 TYR A N 1
ATOM 1012 C CA . TYR A 1 128 ? 6.055 3.98 -11.969 1 48.69 128 TYR A CA 1
ATOM 1013 C C . TYR A 1 128 ? 6.59 2.766 -12.719 1 48.69 128 TYR A C 1
ATOM 1015 O O . TYR A 1 128 ? 7.77 2.428 -12.602 1 48.69 128 TYR A O 1
ATOM 1023 N N . ILE A 1 129 ? 5.82 1.833 -13.117 1 46.53 129 ILE A N 1
ATOM 1024 C CA . ILE A 1 129 ? 6.48 0.745 -13.828 1 46.53 129 ILE A CA 1
ATOM 1025 C C . ILE A 1 129 ? 7.16 1.289 -15.078 1 46.53 129 ILE A C 1
ATOM 1027 O O . ILE A 1 129 ? 6.523 1.944 -15.906 1 46.53 129 ILE A O 1
ATOM 1031 N N . SER A 1 130 ? 8.375 1.687 -15.039 1 40.81 130 SER A N 1
ATOM 1032 C CA . SER A 1 130 ? 9.047 1.788 -16.344 1 40.81 130 SER A CA 1
ATOM 1033 C C . SER A 1 130 ? 8.867 0.511 -17.156 1 40.81 130 SER A C 1
ATOM 1035 O O . SER A 1 130 ? 9.219 -0.578 -16.688 1 40.81 130 SER A O 1
ATOM 1037 N N . THR A 1 131 ? 7.777 0.229 -17.719 1 39.06 131 THR A N 1
ATOM 1038 C CA . THR A 1 131 ? 7.918 -0.745 -18.797 1 39.06 131 THR A CA 1
ATOM 1039 C C . THR A 1 131 ? 9.211 -0.512 -19.562 1 39.06 131 THR A C 1
ATOM 1041 O O . THR A 1 131 ? 9.414 0.562 -20.141 1 39.06 131 THR A O 1
ATOM 1044 N N . LEU A 1 132 ? 10.312 -0.809 -19.172 1 34.03 132 LEU A N 1
ATOM 1045 C CA . LEU A 1 132 ? 11.398 -0.715 -20.141 1 34.03 132 LEU A CA 1
ATOM 1046 C C . LEU A 1 132 ? 10.914 -1.074 -21.531 1 34.03 132 LEU A C 1
ATOM 1048 O O . LEU A 1 132 ? 10.195 -2.064 -21.719 1 34.03 132 LEU A O 1
ATOM 1052 N N . SER A 1 133 ? 10.836 -0.186 -22.344 1 35 133 SER A N 1
ATOM 1053 C CA . SER A 1 133 ? 10.742 -0.487 -23.766 1 35 133 SER A CA 1
ATOM 1054 C C . SER A 1 133 ? 11.648 -1.651 -24.156 1 35 133 SER A C 1
ATOM 1056 O O . SER A 1 133 ? 12.625 -1.941 -23.453 1 35 133 SER A O 1
ATOM 1058 N N . ASP A 1 134 ? 11.312 -2.514 -25.031 1 33.59 134 ASP A N 1
ATOM 1059 C CA . ASP A 1 134 ? 12.18 -3.455 -25.734 1 33.59 134 ASP A CA 1
ATOM 1060 C C . ASP A 1 134 ? 13.602 -2.918 -25.844 1 33.59 134 ASP A C 1
ATOM 1062 O O . ASP A 1 134 ? 14.57 -3.664 -25.656 1 33.59 134 ASP A O 1
ATOM 1066 N N . SER A 1 135 ? 13.75 -1.719 -26.203 1 34.09 135 SER A N 1
ATOM 1067 C CA . SER A 1 135 ? 15.023 -1.1 -26.562 1 34.09 135 SER A CA 1
ATOM 1068 C C . SER A 1 135 ? 15.906 -0.912 -25.328 1 34.09 135 SER A C 1
ATOM 1070 O O . SER A 1 135 ? 17.125 -1.101 -25.391 1 34.09 135 SER A O 1
ATOM 1072 N N . GLN A 1 136 ? 15.406 -0.512 -24.203 1 32.91 136 GLN A N 1
ATOM 1073 C CA . GLN A 1 136 ? 16.266 -0.204 -23.062 1 32.91 136 GLN A CA 1
ATOM 1074 C C . GLN A 1 136 ? 16.625 -1.465 -22.281 1 32.91 136 GLN A C 1
ATOM 1076 O O . GLN A 1 136 ? 17.625 -1.504 -21.562 1 32.91 136 GLN A O 1
ATOM 1081 N N . ILE A 1 137 ? 15.93 -2.504 -22.25 1 34.62 137 ILE A N 1
ATOM 1082 C CA . ILE A 1 137 ? 16.297 -3.863 -21.859 1 34.62 137 ILE A CA 1
ATOM 1083 C C . ILE A 1 137 ? 17.453 -4.355 -22.719 1 34.62 137 ILE A C 1
ATOM 1085 O O . ILE A 1 137 ? 18.406 -4.949 -22.203 1 34.62 137 ILE A O 1
ATOM 1089 N N . ARG A 1 138 ? 17.453 -4.168 -23.953 1 33.09 138 ARG A N 1
ATOM 1090 C CA . ARG A 1 138 ? 18.578 -4.457 -24.844 1 33.09 138 ARG A CA 1
ATOM 1091 C C . ARG A 1 138 ? 19.828 -3.699 -24.422 1 33.09 138 ARG A C 1
ATOM 1093 O O . ARG A 1 138 ? 20.922 -4.242 -24.469 1 33.09 138 ARG A O 1
ATOM 1100 N N . ALA A 1 139 ? 19.672 -2.557 -24.016 1 34.88 139 ALA A N 1
ATOM 1101 C CA . ALA A 1 139 ? 20.828 -1.735 -23.719 1 34.88 139 ALA A CA 1
ATOM 1102 C C . ALA A 1 139 ? 21.547 -2.227 -22.453 1 34.88 139 ALA A C 1
ATOM 1104 O O . ALA A 1 139 ? 22.766 -2.152 -22.359 1 34.88 139 ALA A O 1
ATOM 1105 N N . MET A 1 140 ? 20.891 -2.73 -21.484 1 33.69 140 MET A N 1
ATOM 1106 C CA . MET A 1 140 ? 21.531 -3.197 -20.266 1 33.69 140 MET A CA 1
ATOM 1107 C C . MET A 1 140 ? 22.047 -4.625 -20.422 1 33.69 140 MET A C 1
ATOM 1109 O O . MET A 1 140 ? 22.875 -5.078 -19.641 1 33.69 140 MET A O 1
ATOM 1113 N N . THR A 1 141 ? 21.375 -5.359 -21.125 1 33.31 141 THR A N 1
ATOM 1114 C CA . THR A 1 141 ? 21.875 -6.703 -21.391 1 33.31 141 THR A CA 1
ATOM 1115 C C . THR A 1 141 ? 23.031 -6.672 -22.375 1 33.31 141 THR A C 1
ATOM 1117 O O . THR A 1 141 ? 23.578 -7.715 -22.734 1 33.31 141 THR A O 1
ATOM 1120 N N . ASP A 1 142 ? 23.156 -5.613 -23 1 31.47 142 ASP A N 1
ATOM 1121 C CA . ASP A 1 142 ? 24.344 -5.66 -23.844 1 31.47 142 ASP A CA 1
ATOM 1122 C C . ASP A 1 142 ? 25.609 -5.82 -23.016 1 31.47 142 ASP A C 1
ATOM 1124 O O . ASP A 1 142 ? 26.234 -4.828 -22.625 1 31.47 142 ASP A O 1
ATOM 1128 N N . PHE A 1 143 ? 25.516 -6.719 -21.984 1 30.45 143 PHE A N 1
ATOM 1129 C CA . PHE A 1 143 ? 26.844 -7.105 -21.562 1 30.45 143 PHE A CA 1
ATOM 1130 C C . PHE A 1 143 ? 27.688 -7.547 -22.766 1 30.45 143 PHE A C 1
ATOM 1132 O O . PHE A 1 143 ? 27.188 -8.242 -23.656 1 30.45 143 PHE A O 1
ATOM 1139 N N . PRO A 1 144 ? 28.719 -6.867 -23 1 31.03 144 PRO A N 1
ATOM 1140 C CA . PRO A 1 144 ? 29.641 -7.344 -24.031 1 31.03 144 PRO A CA 1
ATOM 1141 C C . PRO A 1 144 ? 29.922 -8.844 -23.922 1 31.03 144 PRO A C 1
ATOM 1143 O O . PRO A 1 144 ? 29.984 -9.391 -22.828 1 31.03 144 PRO A O 1
ATOM 1146 N N . ASN A 1 145 ? 29.406 -9.609 -24.766 1 30.91 145 ASN A N 1
ATOM 1147 C CA . ASN A 1 145 ? 29.953 -10.945 -24.953 1 30.91 145 ASN A CA 1
ATOM 1148 C C . ASN A 1 145 ? 31.453 -10.992 -24.688 1 30.91 145 ASN A C 1
ATOM 1150 O O . ASN A 1 145 ? 32.219 -10.211 -25.266 1 30.91 145 ASN A O 1
ATOM 1154 N N . PRO A 1 146 ? 31.922 -11.406 -23.5 1 29.89 146 PRO A N 1
ATOM 1155 C CA . PRO A 1 146 ? 33.375 -11.57 -23.484 1 29.89 146 PRO A CA 1
ATOM 1156 C C . PRO A 1 146 ? 33.906 -12.258 -24.75 1 29.89 146 PRO A C 1
ATOM 1158 O O . PRO A 1 146 ? 33.312 -13.227 -25.219 1 29.89 146 PRO A O 1
ATOM 1161 N N . THR A 1 147 ? 34.438 -11.523 -25.641 1 32.84 147 THR A N 1
ATOM 1162 C CA . THR A 1 147 ? 35.25 -12.023 -26.734 1 32.84 147 THR A CA 1
ATOM 1163 C C . THR A 1 147 ? 36.25 -13.062 -26.25 1 32.84 147 THR A C 1
ATOM 1165 O O . THR A 1 147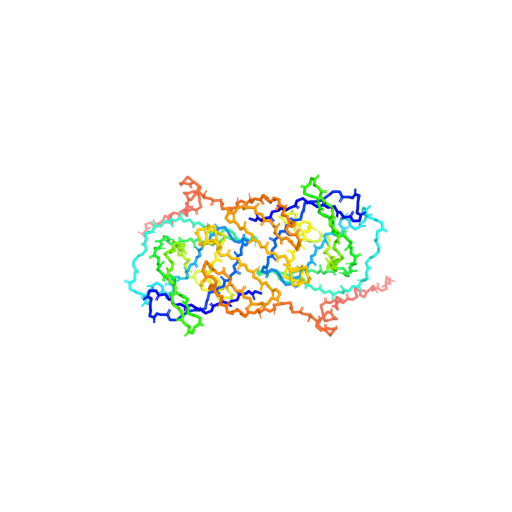 ? 37.062 -12.781 -25.391 1 32.84 147 THR A O 1
ATOM 1168 N N . ASN A 1 148 ? 35.812 -14.352 -26.125 1 31.47 148 ASN A N 1
ATOM 1169 C CA . ASN A 1 148 ? 36.812 -15.43 -26.047 1 31.47 148 ASN A CA 1
ATOM 1170 C C . ASN A 1 148 ? 37.969 -15.203 -27.016 1 31.47 148 ASN A C 1
ATOM 1172 O O . ASN A 1 148 ? 37.781 -15.148 -28.234 1 31.47 148 ASN A O 1
ATOM 1176 N N . SER A 1 149 ? 38.969 -14.406 -26.578 1 32.31 149 SER A N 1
ATOM 1177 C CA . SER A 1 149 ? 40.219 -14.391 -27.312 1 32.31 149 SER A CA 1
ATOM 1178 C C . SER A 1 149 ? 40.75 -15.805 -27.578 1 32.31 149 SER A C 1
ATOM 1180 O O . SER A 1 149 ? 40.719 -16.656 -26.688 1 32.31 149 SER A O 1
ATOM 1182 N N . PRO A 1 150 ? 40.906 -16.188 -28.844 1 33.62 150 PRO A N 1
ATOM 1183 C CA . PRO A 1 150 ? 41.5 -17.453 -29.297 1 33.62 150 PRO A CA 1
ATOM 1184 C C . PRO A 1 150 ? 42.844 -17.734 -28.641 1 33.62 150 PRO A C 1
ATOM 1186 O O . PRO A 1 150 ? 43.656 -16.812 -28.453 1 33.62 150 PRO A O 1
ATOM 1189 N N . GLU A 1 151 ? 43 -18.641 -27.672 1 30.11 151 GLU A N 1
ATOM 1190 C CA . GLU A 1 151 ? 44.312 -19.156 -27.312 1 30.11 151 GLU A CA 1
ATOM 1191 C C . GLU A 1 151 ? 45.156 -19.391 -28.562 1 30.11 151 GLU A C 1
ATOM 1193 O O . GLU A 1 151 ? 44.781 -20.141 -29.453 1 30.11 151 GLU A O 1
ATOM 1198 N N . GLN A 1 152 ? 46 -18.344 -28.938 1 26.11 152 GLN A N 1
ATOM 1199 C CA . GLN A 1 152 ? 47.25 -18.75 -29.562 1 26.11 152 GLN A CA 1
ATOM 1200 C C . GLN A 1 152 ? 48.188 -19.438 -28.562 1 26.11 152 GLN A C 1
ATOM 1202 O O . GLN A 1 152 ? 48.281 -19 -27.422 1 26.11 152 GLN A O 1
ATOM 1207 N N . MET B 1 1 ? 2.996 -4.094 7.207 1 80.56 1 MET B N 1
ATOM 1208 C CA . MET B 1 1 ? 2.607 -4.902 6.055 1 80.56 1 MET B CA 1
ATOM 1209 C C . MET B 1 1 ? 1.408 -5.781 6.391 1 80.56 1 MET B C 1
ATOM 1211 O O . MET B 1 1 ? 1.207 -6.152 7.547 1 80.56 1 MET B O 1
ATOM 1215 N N . VAL B 1 2 ? 0.557 -6.039 5.367 1 90.38 2 VAL B N 1
ATOM 1216 C CA . VAL B 1 2 ? -0.651 -6.844 5.516 1 90.38 2 VAL B CA 1
ATOM 1217 C C . VAL B 1 2 ? -0.497 -8.156 4.754 1 90.38 2 VAL B C 1
ATOM 1219 O O . VAL B 1 2 ? -0.063 -8.164 3.598 1 90.38 2 VAL B O 1
ATOM 1222 N N . PHE B 1 3 ? -0.833 -9.258 5.457 1 94.31 3 PHE B N 1
ATOM 1223 C CA . PHE B 1 3 ? -0.731 -10.57 4.832 1 94.31 3 PHE B CA 1
ATOM 1224 C C . PHE B 1 3 ? -2.053 -11.328 4.934 1 94.31 3 PHE B C 1
ATOM 1226 O O . PHE B 1 3 ? -2.746 -11.234 5.949 1 94.31 3 PHE B O 1
ATOM 1233 N N . VAL B 1 4 ? -2.32 -12.062 3.906 1 96.44 4 VAL B N 1
ATOM 1234 C CA . VAL B 1 4 ? -3.508 -12.906 3.885 1 96.44 4 VAL B CA 1
ATOM 1235 C C . VAL B 1 4 ? -3.123 -14.328 3.479 1 96.44 4 VAL B C 1
ATOM 1237 O O . VAL B 1 4 ? -2.287 -14.523 2.594 1 96.44 4 VAL B O 1
ATOM 1240 N N . ASN B 1 5 ? -3.75 -15.25 4.137 1 95.38 5 ASN B N 1
ATOM 1241 C CA . ASN B 1 5 ? -3.562 -16.641 3.738 1 95.38 5 ASN B CA 1
ATOM 1242 C C . ASN B 1 5 ? -4.371 -16.969 2.486 1 95.38 5 ASN B C 1
ATOM 1244 O O . ASN B 1 5 ? -5.551 -16.641 2.396 1 95.38 5 ASN B O 1
ATOM 1248 N N . CYS B 1 6 ? -3.639 -17.594 1.574 1 95.81 6 CYS B N 1
ATOM 1249 C CA . CYS B 1 6 ? -4.32 -18.031 0.363 1 95.81 6 CYS B CA 1
ATOM 1250 C C . CYS B 1 6 ? -3.703 -19.312 -0.175 1 95.81 6 CYS B C 1
ATOM 1252 O O . CYS B 1 6 ? -2.846 -19.922 0.475 1 95.81 6 CYS B O 1
ATOM 1254 N N . VAL B 1 7 ? -4.367 -19.844 -1.255 1 94.19 7 VAL B N 1
ATOM 1255 C CA . VAL B 1 7 ? -3.889 -21.062 -1.908 1 94.19 7 VAL B CA 1
ATOM 1256 C C . VAL B 1 7 ? -3.693 -20.797 -3.4 1 94.19 7 VAL B C 1
ATOM 1258 O O . VAL B 1 7 ? -4.508 -20.125 -4.031 1 94.19 7 VAL B O 1
ATOM 1261 N N . ILE B 1 8 ? -2.564 -21.25 -3.838 1 94.19 8 ILE B N 1
ATOM 1262 C CA . ILE B 1 8 ? -2.307 -21.172 -5.273 1 94.19 8 ILE B CA 1
ATOM 1263 C C . ILE B 1 8 ? -2.775 -22.453 -5.953 1 94.19 8 ILE B C 1
ATOM 1265 O O . ILE B 1 8 ? -2.496 -23.547 -5.473 1 94.19 8 ILE B O 1
ATOM 1269 N N . GLU B 1 9 ? -3.461 -22.328 -7.031 1 91.94 9 GLU B N 1
ATOM 1270 C CA . GLU B 1 9 ? -3.932 -23.438 -7.84 1 91.94 9 GLU B CA 1
ATOM 1271 C C . GLU B 1 9 ? -4.613 -24.5 -6.977 1 91.94 9 GLU B C 1
ATOM 1273 O O . GLU B 1 9 ? -4.328 -25.688 -7.102 1 91.94 9 GLU B O 1
ATOM 1278 N N . GLU B 1 10 ? -5.305 -24.125 -6.027 1 87.19 10 GLU B N 1
ATOM 1279 C CA . GLU B 1 10 ? -6.234 -24.906 -5.219 1 87.19 10 GLU B CA 1
ATOM 1280 C C . GLU B 1 10 ? -5.488 -25.766 -4.211 1 87.19 10 GLU B C 1
ATOM 1282 O O . GLU B 1 10 ? -6.094 -26.328 -3.295 1 87.19 10 GLU B O 1
ATOM 1287 N N . ASN B 1 11 ? -4.133 -25.797 -4.262 1 86.06 11 ASN B N 1
ATOM 1288 C CA . ASN B 1 11 ? -3.535 -26.828 -3.418 1 86.06 11 ASN B CA 1
ATOM 1289 C C . ASN B 1 11 ? -2.271 -26.312 -2.727 1 86.06 11 ASN B C 1
ATOM 1291 O O . ASN B 1 11 ? -1.729 -26.984 -1.848 1 86.06 11 ASN B O 1
ATOM 1295 N N . ILE B 1 12 ? -1.72 -25.297 -3.061 1 89.94 12 ILE B N 1
ATOM 1296 C CA . ILE B 1 12 ? -0.458 -24.844 -2.482 1 89.94 12 ILE B CA 1
ATOM 1297 C C . ILE B 1 12 ? -0.707 -23.641 -1.567 1 89.94 12 ILE B C 1
ATOM 1299 O O . ILE B 1 12 ? -0.972 -22.531 -2.041 1 89.94 12 ILE B O 1
ATOM 1303 N N . PRO B 1 13 ? -0.576 -23.891 -0.262 1 93.5 13 PRO B N 1
ATOM 1304 C CA . PRO B 1 13 ? -0.769 -22.766 0.667 1 93.5 13 PRO B CA 1
ATOM 1305 C C . PRO B 1 13 ? 0.347 -21.734 0.58 1 93.5 13 PRO B C 1
ATOM 1307 O O . PRO B 1 13 ? 1.514 -22.094 0.393 1 93.5 13 PRO B O 1
ATOM 1310 N N . ILE B 1 14 ? -0.001 -20.5 0.647 1 93.56 14 ILE B N 1
ATOM 1311 C CA . ILE B 1 14 ? 0.979 -19.406 0.628 1 93.56 14 ILE B CA 1
ATOM 1312 C C . ILE B 1 14 ? 0.403 -18.188 1.321 1 93.56 14 ILE B C 1
ATOM 1314 O O . ILE B 1 14 ? -0.815 -17.984 1.341 1 93.56 14 ILE B O 1
ATOM 1318 N N . GLU B 1 15 ? 1.263 -17.438 1.9 1 94.88 15 GLU B N 1
ATOM 1319 C CA . GLU B 1 15 ? 0.881 -16.125 2.438 1 94.88 15 GLU B CA 1
ATOM 1320 C C . GLU B 1 15 ? 1.142 -15.023 1.425 1 94.88 15 GLU B C 1
ATOM 1322 O O . GLU B 1 15 ? 2.268 -14.859 0.952 1 94.88 15 GLU B O 1
ATOM 1327 N N . ALA B 1 16 ? 0.089 -14.32 1.123 1 96.25 16 ALA B N 1
ATOM 1328 C CA . ALA B 1 16 ? 0.218 -13.211 0.179 1 96.25 16 ALA B CA 1
ATOM 1329 C C . ALA B 1 16 ? 0.314 -11.875 0.91 1 96.25 16 ALA B C 1
ATOM 1331 O O . ALA B 1 16 ? -0.459 -11.609 1.833 1 96.25 16 ALA B O 1
ATOM 1332 N N . SER B 1 17 ? 1.298 -11.102 0.515 1 94.38 17 SER B N 1
ATOM 1333 C CA . SER B 1 17 ? 1.339 -9.719 0.965 1 94.38 17 SER B CA 1
ATOM 1334 C C . SER B 1 17 ? 0.368 -8.852 0.171 1 94.38 17 SER B C 1
ATOM 1336 O O . SER B 1 17 ? 0.253 -8.992 -1.048 1 94.38 17 SER B O 1
ATOM 1338 N N . ILE B 1 18 ? -0.343 -8 0.874 1 94.38 18 ILE B N 1
ATOM 1339 C CA . ILE B 1 18 ? -1.253 -7.047 0.251 1 94.38 18 ILE B CA 1
ATOM 1340 C C . ILE B 1 18 ? -0.574 -5.684 0.146 1 94.38 18 ILE B C 1
ATOM 1342 O O . ILE B 1 18 ? -0.158 -5.109 1.155 1 94.38 18 ILE B O 1
ATOM 1346 N N . ASN B 1 19 ? -0.422 -5.234 -1.09 1 89.75 19 ASN B N 1
ATOM 1347 C CA . ASN B 1 19 ? 0.208 -3.938 -1.32 1 89.75 19 ASN B CA 1
ATOM 1348 C C . ASN B 1 19 ? -0.524 -3.143 -2.398 1 89.75 19 ASN B C 1
ATOM 1350 O O . ASN B 1 19 ? -0.134 -3.168 -3.566 1 89.75 19 ASN B O 1
ATOM 1354 N N . THR B 1 20 ? -1.494 -2.365 -1.963 1 89.25 20 THR B N 1
ATOM 1355 C CA . THR B 1 20 ? -2.346 -1.65 -2.908 1 89.25 20 THR B CA 1
ATOM 1356 C C . THR B 1 20 ? -1.555 -0.57 -3.639 1 89.25 20 THR B C 1
ATOM 1358 O O . THR B 1 20 ? -1.981 -0.083 -4.688 1 89.25 20 THR B O 1
ATOM 1361 N N . SER B 1 21 ? -0.428 -0.175 -3.094 1 83.19 21 SER B N 1
ATOM 1362 C CA . SER B 1 21 ? 0.38 0.872 -3.713 1 83.19 21 SER B CA 1
ATOM 1363 C C . SER B 1 21 ? 1.263 0.306 -4.82 1 83.19 21 SER B C 1
ATOM 1365 O O . SER B 1 21 ? 1.813 1.059 -5.629 1 83.19 21 SER B O 1
ATOM 1367 N N . ALA B 1 22 ? 1.421 -0.975 -4.777 1 84.19 22 ALA B N 1
ATOM 1368 C CA . ALA B 1 22 ? 2.195 -1.608 -5.844 1 84.19 22 ALA B CA 1
ATOM 1369 C C . ALA B 1 22 ? 1.415 -1.628 -7.152 1 84.19 22 ALA B C 1
ATOM 1371 O O . ALA B 1 22 ? 0.215 -1.913 -7.164 1 84.19 22 ALA B O 1
ATOM 1372 N N . ASN B 1 23 ? 2.109 -1.423 -8.234 1 83.94 23 ASN B N 1
ATOM 1373 C CA . ASN B 1 23 ? 1.443 -1.409 -9.531 1 83.94 23 ASN B CA 1
ATOM 1374 C C . ASN B 1 23 ? 1.579 -2.752 -10.242 1 83.94 23 ASN B C 1
ATOM 1376 O O . ASN B 1 23 ? 1.363 -2.842 -11.453 1 83.94 23 ASN B O 1
ATOM 1380 N N . VAL B 1 24 ? 1.966 -3.748 -9.523 1 86.44 24 VAL B N 1
ATOM 1381 C CA . VAL B 1 24 ? 2.107 -5.082 -10.094 1 86.44 24 VAL B CA 1
ATOM 1382 C C . VAL B 1 24 ? 1.686 -6.133 -9.07 1 86.44 24 VAL B C 1
ATOM 1384 O O . VAL B 1 24 ? 1.679 -5.867 -7.867 1 86.44 24 VAL B O 1
ATOM 1387 N N . ASN B 1 25 ? 1.261 -7.207 -9.602 1 92.19 25 ASN B N 1
ATOM 1388 C CA . ASN B 1 25 ? 1.289 -8.461 -8.852 1 92.19 25 ASN B CA 1
ATOM 1389 C C . ASN B 1 25 ? 2.578 -9.234 -9.109 1 92.19 25 ASN B C 1
ATOM 1391 O O . ASN B 1 25 ? 2.998 -9.391 -10.258 1 92.19 25 ASN B O 1
ATOM 1395 N N . TYR B 1 26 ? 3.217 -9.742 -8.062 1 90.75 26 TYR B N 1
ATOM 1396 C CA . TYR B 1 26 ? 4.398 -10.531 -8.383 1 90.75 26 TYR B CA 1
ATOM 1397 C C . TYR B 1 26 ? 4.469 -11.781 -7.512 1 90.75 26 TYR B C 1
ATOM 1399 O O . TYR B 1 26 ? 3.795 -11.867 -6.48 1 90.75 26 TYR B O 1
ATOM 1407 N N . ILE B 1 27 ? 5.223 -12.766 -8.016 1 90.81 27 ILE B N 1
ATOM 1408 C CA . ILE B 1 27 ? 5.504 -14.008 -7.309 1 90.81 27 ILE B CA 1
ATOM 1409 C C . ILE B 1 27 ? 6.961 -14.406 -7.52 1 90.81 27 ILE B C 1
ATOM 1411 O O . ILE B 1 27 ? 7.504 -14.242 -8.617 1 90.81 27 ILE B O 1
ATOM 1415 N N . SER B 1 28 ? 7.516 -14.875 -6.492 1 89.44 28 SER B N 1
ATOM 1416 C CA . SER B 1 28 ? 8.898 -15.32 -6.562 1 89.44 28 SER B CA 1
ATOM 1417 C C . SER B 1 28 ? 9.031 -16.594 -7.395 1 89.44 28 SER B C 1
ATOM 1419 O O . SER B 1 28 ? 8.203 -17.5 -7.281 1 89.44 28 SER B O 1
ATOM 1421 N N . GLN B 1 29 ? 10.086 -16.719 -8.094 1 87.19 29 GLN B N 1
ATOM 1422 C CA . GLN B 1 29 ? 10.359 -17.875 -8.945 1 87.19 29 GLN B CA 1
ATOM 1423 C C . GLN B 1 29 ? 10.43 -19.156 -8.125 1 87.19 29 GLN B C 1
ATOM 1425 O O . GLN B 1 29 ? 10.094 -20.234 -8.625 1 87.19 29 GLN B O 1
ATOM 1430 N N . LYS B 1 30 ? 10.852 -19.031 -6.887 1 84.25 30 LYS B N 1
ATOM 1431 C CA . LYS B 1 30 ? 10.977 -20.203 -6.027 1 84.25 30 LYS B CA 1
ATOM 1432 C C . LYS B 1 30 ? 9.656 -20.969 -5.941 1 84.25 30 LYS B C 1
ATOM 1434 O O . LYS B 1 30 ? 9.656 -22.188 -5.867 1 84.25 30 LYS B O 1
ATOM 1439 N N . HIS B 1 31 ? 8.562 -20.312 -6.047 1 84.06 31 HIS B N 1
ATOM 1440 C CA . HIS B 1 31 ? 7.262 -20.938 -5.91 1 84.06 31 HIS B CA 1
ATOM 1441 C C . HIS B 1 31 ? 6.766 -21.469 -7.25 1 84.06 31 HIS B C 1
ATOM 1443 O O . HIS B 1 31 ? 5.891 -22.344 -7.293 1 84.06 31 HIS B O 1
ATOM 1449 N N . ILE B 1 32 ? 7.227 -20.891 -8.297 1 82.94 32 ILE B N 1
ATOM 1450 C CA . ILE B 1 32 ? 6.82 -21.344 -9.625 1 82.94 32 ILE B CA 1
ATOM 1451 C C . ILE B 1 32 ? 7.352 -22.75 -9.875 1 82.94 32 ILE B C 1
ATOM 1453 O O . ILE B 1 32 ? 6.648 -23.594 -10.438 1 82.94 32 ILE B O 1
ATOM 1457 N N . GLY B 1 33 ? 8.586 -22.859 -9.492 1 75.56 33 GLY B N 1
ATOM 1458 C CA . GLY B 1 33 ? 9.141 -24.203 -9.609 1 75.56 33 GLY B CA 1
ATOM 1459 C C . GLY B 1 33 ? 8.344 -25.25 -8.852 1 75.56 33 GLY B C 1
ATOM 1460 O O . GLY B 1 33 ? 8.109 -26.344 -9.359 1 75.56 33 GLY B O 1
ATOM 1461 N N . GLU B 1 34 ? 7.859 -24.891 -7.758 1 77.44 34 GLU B N 1
ATOM 1462 C CA . GLU B 1 34 ? 7.082 -25.797 -6.918 1 77.44 34 GLU B CA 1
ATOM 1463 C C . GLU B 1 34 ? 5.75 -26.141 -7.574 1 77.44 34 GLU B C 1
ATOM 1465 O O . GLU B 1 34 ? 5.234 -27.25 -7.379 1 77.44 34 GLU B O 1
ATOM 1470 N N . LEU B 1 35 ? 5.262 -25.25 -8.367 1 78.5 35 LEU B N 1
ATOM 1471 C CA . LEU B 1 35 ? 3.959 -25.406 -9.008 1 78.5 35 LEU B CA 1
ATOM 1472 C C . LEU B 1 35 ? 4.074 -26.219 -10.289 1 78.5 35 LEU B C 1
ATOM 1474 O O . LEU B 1 35 ? 3.074 -26.734 -10.789 1 78.5 35 LEU B O 1
ATOM 1478 N N . GLY B 1 36 ? 5.25 -26.391 -10.797 1 74.06 36 GLY B N 1
ATOM 1479 C CA . GLY B 1 36 ? 5.422 -27.047 -12.086 1 74.06 36 GLY B CA 1
ATOM 1480 C C . GLY B 1 36 ? 4.863 -26.25 -13.242 1 74.06 36 GLY B C 1
ATOM 1481 O O . GLY B 1 36 ? 4.453 -26.812 -14.258 1 74.06 36 GLY B O 1
ATOM 1482 N N . THR B 1 37 ? 4.715 -24.969 -12.953 1 71.75 37 THR B N 1
ATOM 1483 C CA . THR B 1 37 ? 4.176 -24.094 -13.977 1 71.75 37 THR B CA 1
ATOM 1484 C C . THR B 1 37 ? 5.297 -23.375 -14.719 1 71.75 37 THR B C 1
ATOM 1486 O O . THR B 1 37 ? 6.406 -23.234 -14.195 1 71.75 37 THR B O 1
ATOM 1489 N N . THR B 1 38 ? 5.004 -23.109 -16.062 1 69.94 38 THR B N 1
ATOM 1490 C CA . THR B 1 38 ? 5.949 -22.344 -16.875 1 69.94 38 THR B CA 1
ATOM 1491 C C . THR B 1 38 ? 5.488 -20.891 -17.016 1 69.94 38 THR B C 1
ATOM 1493 O O . THR B 1 38 ? 4.305 -20.594 -16.844 1 69.94 38 THR B O 1
ATOM 1496 N N . TYR B 1 39 ? 6.531 -20 -16.906 1 64.69 39 TYR B N 1
ATOM 1497 C CA . TYR B 1 39 ? 6.207 -18.609 -17.172 1 64.69 39 TYR B CA 1
ATOM 1498 C C . TYR B 1 39 ? 6.789 -18.156 -18.5 1 64.69 39 TYR B C 1
ATOM 1500 O O . TYR B 1 39 ? 7.73 -18.75 -19.016 1 64.69 39 TYR B O 1
ATOM 1508 N N . HIS B 1 40 ? 5.953 -17.172 -19.094 1 66.25 40 HIS B N 1
ATOM 1509 C CA . HIS B 1 40 ? 6.445 -16.562 -20.312 1 66.25 40 HIS B CA 1
ATOM 1510 C C . HIS B 1 40 ? 7.555 -15.555 -20.016 1 66.25 40 HIS B C 1
ATOM 1512 O O . HIS B 1 40 ? 7.34 -14.578 -19.297 1 66.25 40 HIS B O 1
ATOM 1518 N N . SER B 1 41 ? 8.742 -15.898 -20.531 1 61.19 41 SER B N 1
ATOM 1519 C CA . SER B 1 41 ? 9.914 -15.07 -20.25 1 61.19 41 SER B CA 1
ATOM 1520 C C . SER B 1 41 ? 9.773 -13.68 -20.844 1 61.19 41 SER B C 1
ATOM 1522 O O . SER B 1 41 ? 9.453 -13.547 -22.031 1 61.19 41 SER B O 1
ATOM 1524 N N . GLU B 1 42 ? 9.711 -12.695 -19.969 1 58.12 42 GLU B N 1
ATOM 1525 C CA . GLU B 1 42 ? 9.742 -11.289 -20.359 1 58.12 42 GLU B CA 1
ATOM 1526 C C . GLU B 1 42 ? 10.672 -10.484 -19.469 1 58.12 42 GLU B C 1
ATOM 1528 O O . GLU B 1 42 ? 10.578 -10.555 -18.234 1 58.12 42 GLU B O 1
ATOM 1533 N N . SER B 1 43 ? 11.648 -9.984 -20.109 1 52.22 43 SER B N 1
ATOM 1534 C CA . SER B 1 43 ? 12.594 -9.18 -19.328 1 52.22 43 SER B CA 1
ATOM 1535 C C . SER B 1 43 ? 12 -7.828 -18.969 1 52.22 43 SER B C 1
ATOM 1537 O O . SER B 1 43 ? 11.703 -7.016 -19.859 1 52.22 43 SER B O 1
ATOM 1539 N N . ASN B 1 44 ? 11.523 -7.773 -17.828 1 59.28 44 ASN B N 1
ATOM 1540 C CA . ASN B 1 44 ? 11.07 -6.504 -17.266 1 59.28 44 ASN B CA 1
ATOM 1541 C C . ASN B 1 44 ? 11.695 -6.254 -15.898 1 59.28 44 ASN B C 1
ATOM 1543 O O . ASN B 1 44 ? 12.688 -6.891 -15.531 1 59.28 44 ASN B O 1
ATOM 1547 N N . HIS B 1 45 ? 11.516 -5.152 -15.414 1 54.62 45 HIS B N 1
ATOM 1548 C CA . HIS B 1 45 ? 11.992 -4.875 -14.062 1 54.62 45 HIS B CA 1
ATOM 1549 C C . HIS B 1 45 ? 10.891 -4.277 -13.195 1 54.62 45 HIS B C 1
ATOM 1551 O O . HIS B 1 45 ? 9.922 -3.715 -13.719 1 54.62 45 HIS B O 1
ATOM 1557 N N . ILE B 1 46 ? 10.992 -4.625 -11.875 1 57.38 46 ILE B N 1
ATOM 1558 C CA . ILE B 1 46 ? 10.18 -3.955 -10.859 1 57.38 46 ILE B CA 1
ATOM 1559 C C . ILE B 1 46 ? 10.984 -2.838 -10.203 1 57.38 46 ILE B C 1
ATOM 1561 O O . ILE B 1 46 ? 12.156 -3.027 -9.867 1 57.38 46 ILE B O 1
ATOM 1565 N N . GLU B 1 47 ? 10.336 -1.702 -10.273 1 53.16 47 GLU B N 1
ATOM 1566 C CA . GLU B 1 47 ? 10.977 -0.573 -9.609 1 53.16 47 GLU B CA 1
ATOM 1567 C C . GLU B 1 47 ? 10.414 -0.363 -8.211 1 53.16 47 GLU B C 1
ATOM 1569 O O . GLU B 1 47 ? 9.195 -0.336 -8.023 1 53.16 47 GLU B O 1
ATOM 1574 N N . ILE B 1 48 ? 11.305 -0.553 -7.188 1 54.94 48 ILE B N 1
ATOM 1575 C CA . ILE B 1 48 ? 11.008 -0.123 -5.828 1 54.94 48 ILE B CA 1
ATOM 1576 C C . ILE B 1 48 ? 11.812 1.126 -5.488 1 54.94 48 ILE B C 1
ATOM 1578 O O . ILE B 1 48 ? 12.75 1.485 -6.215 1 54.94 48 ILE B O 1
ATOM 1582 N N . PRO B 1 49 ? 11.352 1.843 -4.484 1 58 49 PRO B N 1
ATOM 1583 C CA . PRO B 1 49 ? 12.156 3.025 -4.164 1 58 49 PRO B CA 1
ATOM 1584 C C . PRO B 1 49 ? 13.648 2.719 -4.078 1 58 49 PRO B C 1
ATOM 1586 O O . PRO B 1 49 ? 14.07 1.869 -3.287 1 58 49 PRO B O 1
ATOM 1589 N N . ASP B 1 50 ? 14.375 3.193 -4.988 1 58.34 50 ASP B N 1
ATOM 1590 C CA . ASP B 1 50 ? 15.836 3.26 -5.047 1 58.34 50 ASP B CA 1
ATOM 1591 C C . ASP B 1 50 ? 16.422 1.918 -5.469 1 58.34 50 ASP B C 1
ATOM 1593 O O . ASP B 1 50 ? 17.594 1.636 -5.195 1 58.34 50 ASP B O 1
ATOM 1597 N N . ALA B 1 51 ? 15.617 1.006 -5.879 1 64.06 51 ALA B N 1
ATOM 1598 C CA . ALA B 1 51 ? 16.156 -0.269 -6.352 1 64.06 51 ALA B CA 1
ATOM 1599 C C . ALA B 1 51 ? 15.359 -0.785 -7.551 1 64.06 51 ALA B C 1
ATOM 1601 O O . ALA B 1 51 ? 14.219 -0.377 -7.77 1 64.06 51 ALA B O 1
ATOM 1602 N N . PHE B 1 52 ? 16.125 -1.536 -8.367 1 68.62 52 PHE B N 1
ATOM 1603 C CA . PHE B 1 52 ? 15.523 -2.215 -9.508 1 68.62 52 PHE B CA 1
ATOM 1604 C C . PHE B 1 52 ? 15.836 -3.707 -9.477 1 68.62 52 PHE B C 1
ATOM 1606 O O . PHE B 1 52 ? 16.969 -4.105 -9.18 1 68.62 52 PHE B O 1
ATOM 1613 N N . TYR B 1 53 ? 14.719 -4.469 -9.781 1 74.62 53 TYR B N 1
ATOM 1614 C CA . TYR B 1 53 ? 14.914 -5.914 -9.828 1 74.62 53 TYR B CA 1
ATOM 1615 C C . TYR B 1 53 ? 14.406 -6.492 -11.148 1 74.62 53 TYR B C 1
ATOM 1617 O O . TYR B 1 53 ? 13.258 -6.266 -11.531 1 74.62 53 TYR B O 1
ATOM 1625 N N . PRO B 1 54 ? 15.289 -7.234 -11.828 1 74.5 54 PRO B N 1
ATOM 1626 C CA . PRO B 1 54 ? 14.844 -7.871 -13.07 1 74.5 54 PRO B CA 1
ATOM 1627 C C . PRO B 1 54 ? 13.758 -8.914 -12.844 1 74.5 54 PRO B C 1
ATOM 1629 O O . PRO B 1 54 ? 13.719 -9.547 -11.781 1 74.5 54 PRO B O 1
ATOM 1632 N N . THR B 1 55 ? 12.883 -9.008 -13.836 1 82.31 55 THR B N 1
ATOM 1633 C CA . THR B 1 55 ? 11.828 -10.016 -13.773 1 82.31 55 THR B CA 1
ATOM 1634 C C . THR B 1 55 ? 12.07 -11.117 -14.805 1 82.31 55 THR B C 1
ATOM 1636 O O . THR B 1 55 ? 12.844 -10.93 -15.742 1 82.31 55 THR B O 1
ATOM 1639 N N . LEU B 1 56 ? 11.477 -12.211 -14.633 1 80.62 56 LEU B N 1
ATOM 1640 C CA . LEU B 1 56 ? 11.719 -13.391 -15.469 1 80.62 56 LEU B CA 1
ATOM 1641 C C . LEU B 1 56 ? 10.586 -13.586 -16.469 1 80.62 56 LEU B C 1
ATOM 1643 O O . LEU B 1 56 ? 10.758 -14.266 -17.484 1 80.62 56 LEU B O 1
ATOM 1647 N N . GLY B 1 57 ? 9.5 -13 -16.188 1 83.25 57 GLY B N 1
ATOM 1648 C CA . GLY B 1 57 ? 8.336 -13.18 -17.047 1 83.25 57 GLY B CA 1
ATOM 1649 C C . GLY B 1 57 ? 7.023 -13.039 -16.297 1 83.25 57 GLY B C 1
ATOM 1650 O O . GLY B 1 57 ? 6.953 -12.359 -15.273 1 83.25 57 GLY B O 1
ATOM 1651 N N . LYS B 1 58 ? 5.98 -13.57 -17.062 1 85.81 58 LYS B N 1
ATOM 1652 C CA . LYS B 1 58 ? 4.637 -13.508 -16.484 1 85.81 58 LYS B CA 1
ATOM 1653 C C . LYS B 1 58 ? 4.023 -14.898 -16.375 1 85.81 58 LYS B C 1
ATOM 1655 O O . LYS B 1 58 ? 4.367 -15.805 -17.141 1 85.81 58 LYS B O 1
ATOM 1660 N N . VAL B 1 59 ? 3.189 -15.047 -15.43 1 88.62 59 VAL B N 1
ATOM 1661 C CA . VAL B 1 59 ? 2.475 -16.297 -15.227 1 88.62 59 VAL B CA 1
ATOM 1662 C C . VAL B 1 59 ? 1.044 -16.016 -14.773 1 88.62 59 VAL B C 1
ATOM 1664 O O . VAL B 1 59 ? 0.8 -15.055 -14.039 1 88.62 59 VAL B O 1
ATOM 1667 N N . ASN B 1 60 ? 0.141 -16.781 -15.281 1 92 60 ASN B N 1
ATOM 1668 C CA . ASN B 1 60 ? -1.244 -16.719 -14.828 1 92 60 ASN B CA 1
ATOM 1669 C C . ASN B 1 60 ? -1.555 -17.828 -13.828 1 92 60 ASN B C 1
ATOM 1671 O O . ASN B 1 60 ? -1.352 -19 -14.117 1 92 60 ASN B O 1
ATOM 1675 N N . LEU B 1 61 ? -1.981 -17.438 -12.656 1 93.62 61 LEU B N 1
ATOM 1676 C CA . LEU B 1 61 ? -2.299 -18.406 -11.602 1 93.62 61 LEU B CA 1
ATOM 1677 C C . LEU B 1 61 ? -3.664 -18.094 -10.992 1 93.62 61 LEU B C 1
ATOM 1679 O O . LEU B 1 61 ? -4.125 -16.953 -11.016 1 93.62 61 LEU B O 1
ATOM 1683 N N . HIS B 1 62 ? -4.246 -19.141 -10.484 1 95.31 62 HIS B N 1
ATOM 1684 C CA . HIS B 1 62 ? -5.438 -18.953 -9.664 1 95.31 62 HIS B CA 1
ATOM 1685 C C . HIS B 1 62 ? -5.074 -18.812 -8.188 1 95.31 62 HIS B C 1
ATOM 1687 O O . HIS B 1 62 ? -4.395 -19.688 -7.633 1 95.31 62 HIS B O 1
ATOM 1693 N N . ILE B 1 63 ? -5.551 -17.75 -7.617 1 96.56 63 ILE B N 1
ATOM 1694 C CA . ILE B 1 63 ? -5.387 -17.547 -6.184 1 96.56 63 ILE B CA 1
ATOM 1695 C C . ILE B 1 63 ? -6.707 -17.812 -5.465 1 96.56 63 ILE B C 1
ATOM 1697 O O . ILE B 1 63 ? -7.734 -17.203 -5.801 1 96.56 63 ILE B O 1
ATOM 1701 N N . GLY B 1 64 ? -6.645 -18.656 -4.535 1 96.38 64 GLY B N 1
ATOM 1702 C CA . GLY B 1 64 ? -7.844 -19.047 -3.812 1 96.38 64 GLY B CA 1
ATOM 1703 C C . GLY B 1 64 ? -7.859 -18.547 -2.377 1 96.38 64 GLY B C 1
ATOM 1704 O O . GLY B 1 64 ? -6.812 -18.469 -1.732 1 96.38 64 GLY B O 1
ATOM 1705 N N . PHE B 1 65 ? -9.055 -18.188 -1.925 1 96.56 65 PHE B N 1
ATOM 1706 C CA . PHE B 1 65 ? -9.297 -17.766 -0.549 1 96.56 65 PHE B CA 1
ATOM 1707 C C . PHE B 1 65 ? -10.406 -18.594 0.079 1 96.56 65 PHE B C 1
ATOM 1709 O O . PHE B 1 65 ? -11.375 -18.953 -0.593 1 96.56 65 PHE B O 1
ATOM 1716 N N . GLU B 1 66 ? -10.164 -18.875 1.309 1 92.06 66 GLU B N 1
ATOM 1717 C CA . GLU B 1 66 ? -11.188 -19.562 2.078 1 92.06 66 GLU B CA 1
ATOM 1718 C C . GLU B 1 66 ? -11.57 -18.766 3.33 1 92.06 66 GLU B C 1
ATOM 1720 O O . GLU B 1 66 ? -10.703 -18.203 4 1 92.06 66 GLU B O 1
ATOM 1725 N N . ASN B 1 67 ? -12.938 -18.609 3.588 1 88.31 67 ASN B N 1
ATOM 1726 C CA . ASN B 1 67 ? -13.352 -17.953 4.816 1 88.31 67 ASN B CA 1
ATOM 1727 C C . ASN B 1 67 ? -14.133 -18.891 5.727 1 88.31 67 ASN B C 1
ATOM 1729 O O . ASN B 1 67 ? -14.93 -18.438 6.555 1 88.31 67 ASN B O 1
ATOM 1733 N N . GLY B 1 68 ? -13.914 -20.172 5.664 1 83.19 68 GLY B N 1
ATOM 1734 C CA . GLY B 1 68 ? -14.594 -21.172 6.473 1 83.19 68 GLY B CA 1
ATOM 1735 C C . GLY B 1 68 ? -15.906 -21.641 5.859 1 83.19 68 GLY B C 1
ATOM 1736 O O . GLY B 1 68 ? -16.328 -22.781 6.07 1 83.19 68 GLY B O 1
ATOM 1737 N N . LYS B 1 69 ? -16.594 -20.812 5.102 1 84.69 69 LYS B N 1
ATOM 1738 C CA . LYS B 1 69 ? -17.906 -21.141 4.551 1 84.69 69 LYS B CA 1
ATOM 1739 C C . LYS B 1 69 ? -17.844 -21.281 3.033 1 84.69 69 LYS B C 1
ATOM 1741 O O . LYS B 1 69 ? -18.547 -22.109 2.453 1 84.69 69 LYS B O 1
ATOM 1746 N N . LYS B 1 70 ? -17 -20.438 2.504 1 90.56 70 LYS B N 1
ATOM 1747 C CA . LYS B 1 70 ? -16.953 -20.344 1.049 1 90.56 70 LYS B CA 1
ATOM 1748 C C . LYS B 1 70 ? -15.523 -20.312 0.543 1 90.56 70 LYS B C 1
ATOM 1750 O O . LYS B 1 70 ? -14.594 -20.078 1.318 1 90.56 70 LYS B O 1
ATOM 1755 N N . TYR B 1 71 ? -15.461 -20.797 -0.694 1 92.94 71 TYR B N 1
ATOM 1756 C CA . TYR B 1 71 ? -14.188 -20.719 -1.409 1 92.94 71 TYR B CA 1
ATOM 1757 C C . TYR B 1 71 ? -14.305 -19.844 -2.65 1 92.94 71 TYR B C 1
ATOM 1759 O O . TYR B 1 71 ? -15.305 -19.922 -3.375 1 92.94 71 TYR B O 1
ATOM 1767 N N . LYS B 1 72 ? -13.273 -18.969 -2.793 1 94.94 72 LYS B N 1
ATOM 1768 C CA . LYS B 1 72 ? -13.219 -18.109 -3.973 1 94.94 72 LYS B CA 1
ATOM 1769 C C . LYS B 1 72 ? -11.859 -18.219 -4.66 1 94.94 72 LYS B C 1
ATOM 1771 O O . LYS B 1 72 ? -10.82 -18.156 -4.004 1 94.94 72 LYS B O 1
ATOM 1776 N N . SER B 1 73 ? -11.93 -18.422 -5.914 1 95.44 73 SER B N 1
ATOM 1777 C CA . SER B 1 73 ? -10.734 -18.484 -6.738 1 95.44 73 SER B CA 1
ATOM 1778 C C . SER B 1 73 ? -10.695 -17.359 -7.762 1 95.44 73 SER B C 1
ATOM 1780 O O . SER B 1 73 ? -11.664 -17.156 -8.5 1 95.44 73 SER B O 1
ATOM 1782 N N . ILE B 1 74 ? -9.617 -16.656 -7.84 1 96.31 74 ILE B N 1
ATOM 1783 C CA . ILE B 1 74 ? -9.5 -15.492 -8.719 1 96.31 74 ILE B CA 1
ATOM 1784 C C . ILE B 1 74 ? -8.273 -15.656 -9.625 1 96.31 74 ILE B C 1
ATOM 1786 O O . ILE B 1 74 ? -7.152 -15.781 -9.133 1 96.31 74 ILE B O 1
ATOM 1790 N N . PRO B 1 75 ? -8.516 -15.711 -10.938 1 96.69 75 PRO B N 1
ATOM 1791 C CA . PRO B 1 75 ? -7.352 -15.719 -11.828 1 96.69 75 PRO B CA 1
ATOM 1792 C C . PRO B 1 75 ? -6.539 -14.43 -11.742 1 96.69 75 PRO B C 1
ATOM 1794 O O . PRO B 1 75 ? -7.109 -13.336 -11.711 1 96.69 75 PRO B O 1
ATOM 1797 N N . THR B 1 76 ? -5.23 -14.594 -11.656 1 96.06 76 THR B N 1
ATOM 1798 C CA . THR B 1 76 ? -4.355 -13.445 -11.477 1 96.06 76 THR B CA 1
ATOM 1799 C C . THR B 1 76 ? -3.08 -13.602 -12.297 1 96.06 76 THR B C 1
ATOM 1801 O O . THR B 1 76 ? -2.463 -14.672 -12.305 1 96.06 76 THR B O 1
ATOM 1804 N N . GLU B 1 77 ? -2.77 -12.586 -13.023 1 92.75 77 GLU B N 1
ATOM 1805 C CA . GLU B 1 77 ? -1.472 -12.547 -13.688 1 92.75 77 GLU B CA 1
ATOM 1806 C C . GLU B 1 77 ? -0.388 -12.016 -12.75 1 92.75 77 GLU B C 1
ATOM 1808 O O . GLU B 1 77 ? -0.579 -11 -12.086 1 92.75 77 GLU B O 1
ATOM 1813 N N . PHE B 1 78 ? 0.721 -12.75 -12.711 1 90.5 78 PHE B N 1
ATOM 1814 C CA . PHE B 1 78 ? 1.852 -12.367 -11.875 1 90.5 78 PHE B CA 1
ATOM 1815 C C . PHE B 1 78 ? 3.098 -12.141 -12.727 1 90.5 78 PHE B C 1
ATOM 1817 O O . PHE B 1 78 ? 3.34 -12.867 -13.688 1 90.5 78 PHE B O 1
ATOM 1824 N N . ILE B 1 79 ? 3.818 -11.148 -12.336 1 87 79 ILE B N 1
ATOM 1825 C CA . ILE B 1 79 ? 5.211 -11.039 -12.758 1 87 79 ILE B CA 1
ATOM 1826 C C . ILE B 1 79 ? 6.082 -11.961 -11.906 1 87 79 ILE B C 1
ATOM 1828 O O . ILE B 1 79 ? 5.922 -12.023 -10.68 1 87 79 ILE B O 1
ATOM 1832 N N . VAL B 1 80 ? 6.973 -12.664 -12.578 1 86.5 80 V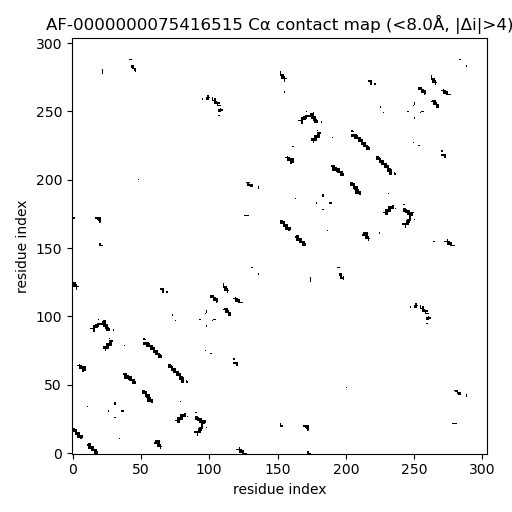AL B N 1
ATOM 1833 C CA . VAL B 1 80 ? 7.871 -13.555 -11.859 1 86.5 80 VAL B CA 1
ATOM 1834 C C . VAL B 1 80 ? 9.18 -12.836 -11.547 1 86.5 80 VAL B C 1
ATOM 1836 O O . VAL B 1 80 ? 9.859 -12.344 -12.453 1 86.5 80 VAL B O 1
ATOM 1839 N N . VAL B 1 81 ? 9.43 -12.82 -10.258 1 83.56 81 VAL B N 1
ATOM 1840 C CA . VAL B 1 81 ? 10.68 -12.188 -9.859 1 83.56 81 VAL B CA 1
ATOM 1841 C C . VAL B 1 81 ? 11.766 -13.25 -9.672 1 83.56 81 VAL B C 1
ATOM 1843 O O . VAL B 1 81 ? 11.477 -14.359 -9.211 1 83.56 81 VAL B O 1
ATOM 1846 N N . GLY B 1 82 ? 12.945 -12.883 -9.961 1 82.12 82 GLY B N 1
ATOM 1847 C CA . GLY B 1 82 ? 14.047 -13.828 -10.039 1 82.12 82 GLY B CA 1
ATOM 1848 C C . GLY B 1 82 ? 14.766 -14.016 -8.719 1 82.12 82 GLY B C 1
ATOM 1849 O O . GLY B 1 82 ? 14.266 -13.594 -7.668 1 82.12 82 GLY B O 1
ATOM 1850 N N . PRO B 1 83 ? 15.977 -14.734 -8.734 1 81.44 83 PRO B N 1
ATOM 1851 C CA . PRO B 1 83 ? 16.719 -15.102 -7.527 1 81.44 83 PRO B CA 1
ATOM 1852 C C . PRO B 1 83 ? 17.328 -13.898 -6.812 1 81.44 83 PRO B C 1
ATOM 1854 O O . PRO B 1 83 ? 17.656 -13.977 -5.629 1 81.44 83 PRO B O 1
ATOM 1857 N N . ASP B 1 84 ? 17.5 -12.758 -7.496 1 78.88 84 ASP B N 1
ATOM 1858 C CA . ASP B 1 84 ? 18.078 -11.562 -6.891 1 78.88 84 ASP B CA 1
ATOM 1859 C C . ASP B 1 84 ? 17.047 -10.812 -6.055 1 78.88 84 ASP B C 1
ATOM 1861 O O . ASP B 1 84 ? 17.391 -9.828 -5.395 1 78.88 84 ASP B O 1
ATOM 1865 N N . TRP B 1 85 ? 15.844 -11.273 -6.129 1 81 85 TRP B N 1
ATOM 1866 C CA . TRP B 1 85 ? 14.812 -10.695 -5.273 1 81 85 TRP B CA 1
ATOM 1867 C C . TRP B 1 85 ? 15.172 -10.867 -3.801 1 81 85 TRP B C 1
ATOM 1869 O O . TRP B 1 85 ? 15.477 -11.977 -3.357 1 81 85 TRP B O 1
ATOM 1879 N N . PRO B 1 86 ? 15.141 -9.781 -3.061 1 77.56 86 PRO B N 1
ATOM 1880 C CA . PRO B 1 86 ? 15.602 -9.898 -1.676 1 77.56 86 PRO B CA 1
ATOM 1881 C C . PRO B 1 86 ? 14.727 -10.82 -0.835 1 77.56 86 PRO B C 1
ATOM 1883 O O . PRO B 1 86 ? 13.5 -10.812 -0.977 1 77.56 86 PRO B O 1
ATOM 1886 N N . ASP B 1 87 ? 15.375 -11.469 0.163 1 80.06 87 ASP B N 1
ATOM 1887 C CA . ASP B 1 87 ? 14.695 -12.469 0.977 1 80.06 87 ASP B CA 1
ATOM 1888 C C . ASP B 1 87 ? 13.688 -11.82 1.927 1 80.06 87 ASP B C 1
ATOM 1890 O O . ASP B 1 87 ? 12.734 -12.453 2.361 1 80.06 87 ASP B O 1
ATOM 1894 N N . HIS B 1 88 ? 13.938 -10.617 2.234 1 78 88 HIS B N 1
ATOM 1895 C CA . HIS B 1 88 ? 13.062 -9.969 3.207 1 78 88 HIS B CA 1
ATOM 1896 C C . HIS B 1 88 ? 11.812 -9.406 2.541 1 78 88 HIS B C 1
ATOM 1898 O O . HIS B 1 88 ? 10.891 -8.953 3.223 1 78 88 HIS B O 1
ATOM 1904 N N . PHE B 1 89 ? 11.805 -9.508 1.189 1 83.62 89 PHE B N 1
ATOM 1905 C CA . PHE B 1 89 ? 10.578 -9.148 0.488 1 83.62 89 PHE B CA 1
ATOM 1906 C C . PHE B 1 89 ? 9.625 -10.336 0.423 1 83.62 89 PHE B C 1
ATOM 1908 O O . PHE B 1 89 ? 10.055 -11.492 0.455 1 83.62 89 PHE B O 1
ATOM 1915 N N . PRO B 1 90 ? 8.352 -9.977 0.352 1 87.88 90 PRO B N 1
ATOM 1916 C CA . PRO B 1 90 ? 7.387 -11.078 0.242 1 87.88 90 PRO B CA 1
ATOM 1917 C C . PRO B 1 90 ? 7.562 -11.891 -1.035 1 87.88 90 PRO B C 1
ATOM 1919 O O . PRO B 1 90 ? 7.984 -11.352 -2.064 1 87.88 90 PRO B O 1
ATOM 1922 N N . ASP B 1 91 ? 7.18 -13.109 -0.948 1 90.81 91 ASP B N 1
ATOM 1923 C CA . ASP B 1 91 ? 7.277 -14.008 -2.096 1 90.81 91 ASP B CA 1
ATOM 1924 C C . ASP B 1 91 ? 6.105 -13.805 -3.053 1 90.81 91 ASP B C 1
ATOM 1926 O O . ASP B 1 91 ? 6.172 -14.203 -4.219 1 90.81 91 ASP B O 1
ATOM 1930 N N . LEU B 1 92 ? 5.074 -13.375 -2.537 1 93.75 92 LEU B N 1
ATOM 1931 C CA . LEU B 1 92 ? 3.873 -13.125 -3.326 1 93.75 92 LEU B CA 1
ATOM 1932 C C . LEU B 1 92 ? 3.189 -11.836 -2.885 1 93.75 92 LEU B C 1
ATOM 1934 O O . LEU B 1 92 ? 2.969 -11.625 -1.689 1 93.75 92 LEU B O 1
ATOM 1938 N N . THR B 1 93 ? 2.924 -11 -3.848 1 94.25 93 THR B N 1
ATOM 1939 C CA . THR B 1 93 ? 2.227 -9.75 -3.557 1 94.25 93 THR B CA 1
ATOM 1940 C C . THR B 1 93 ? 1.01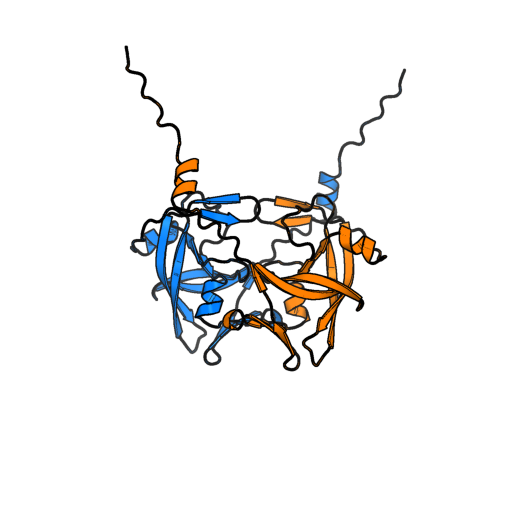6 -9.586 -4.469 1 94.25 93 THR B C 1
ATOM 1942 O O . THR B 1 93 ? 1.109 -9.789 -5.68 1 94.25 93 THR B O 1
ATOM 1945 N N . LEU B 1 94 ? -0.09 -9.336 -3.842 1 96 94 LEU B N 1
ATOM 1946 C CA . LEU B 1 94 ? -1.27 -8.844 -4.547 1 96 94 LEU B CA 1
ATOM 1947 C C . LEU B 1 94 ? -1.322 -7.32 -4.523 1 96 94 LEU B C 1
ATOM 1949 O O . LEU B 1 94 ? -1.538 -6.719 -3.469 1 96 94 LEU B O 1
ATOM 1953 N N . GLY B 1 95 ? -1.13 -6.785 -5.719 1 93.44 95 GLY B N 1
ATOM 1954 C CA . GLY B 1 95 ? -1.026 -5.34 -5.824 1 93.44 95 GLY B CA 1
ATOM 1955 C C . GLY B 1 95 ? -2.27 -4.691 -6.406 1 93.44 95 GLY B C 1
ATOM 1956 O O . GLY B 1 95 ? -3.355 -5.273 -6.363 1 93.44 95 GLY B O 1
ATOM 1957 N N . GLY B 1 96 ? -2.119 -3.443 -6.848 1 91.81 96 GLY B N 1
ATOM 1958 C CA . GLY B 1 96 ? -3.182 -2.631 -7.418 1 91.81 96 GLY B CA 1
ATOM 1959 C C . GLY B 1 96 ? -3.945 -3.336 -8.523 1 91.81 96 GLY B C 1
ATOM 1960 O O . GLY B 1 96 ? -5.18 -3.328 -8.531 1 91.81 96 GLY B O 1
ATOM 1961 N N . PRO B 1 97 ? -3.246 -3.904 -9.445 1 91.31 97 PRO B N 1
ATOM 1962 C CA . PRO B 1 97 ? -3.947 -4.582 -10.539 1 91.31 97 PRO B CA 1
ATOM 1963 C C . PRO B 1 97 ? -4.91 -5.66 -10.047 1 91.31 97 PRO B C 1
ATOM 1965 O O . PRO B 1 97 ? -6.012 -5.797 -10.578 1 91.31 97 PRO B O 1
ATOM 1968 N N . TRP B 1 98 ? -4.5 -6.371 -9.047 1 95.94 98 TRP B N 1
ATOM 1969 C CA . TRP B 1 98 ? -5.387 -7.398 -8.5 1 95.94 98 TRP B CA 1
ATOM 1970 C C . TRP B 1 98 ? -6.625 -6.766 -7.875 1 95.94 98 TRP B C 1
ATOM 1972 O O . TRP B 1 98 ? -7.742 -7.254 -8.062 1 95.94 98 TRP B O 1
ATOM 1982 N N . PHE B 1 99 ? -6.434 -5.711 -7.164 1 95.5 99 PHE B N 1
ATOM 1983 C CA . PHE B 1 99 ? -7.547 -5.016 -6.535 1 95.5 99 PHE B CA 1
ATOM 1984 C C . PHE B 1 99 ? -8.492 -4.445 -7.586 1 95.5 99 PHE B C 1
ATOM 1986 O O . PHE B 1 99 ? -9.711 -4.461 -7.406 1 95.5 99 PHE B O 1
ATOM 1993 N N . ARG B 1 100 ? -7.906 -3.967 -8.602 1 93.94 100 ARG B N 1
ATOM 1994 C CA . ARG B 1 100 ? -8.727 -3.416 -9.672 1 93.94 100 ARG B CA 1
ATOM 1995 C C . ARG B 1 100 ? -9.594 -4.496 -10.312 1 93.94 100 ARG B C 1
ATOM 1997 O O . ARG B 1 100 ? -10.781 -4.289 -10.555 1 93.94 100 ARG B O 1
ATOM 2004 N N . GLU B 1 101 ? -9.039 -5.609 -10.531 1 94.25 101 GLU B N 1
ATOM 2005 C CA . GLU B 1 101 ? -9.719 -6.695 -11.234 1 94.25 101 GLU B CA 1
ATOM 2006 C C . GLU B 1 101 ? -10.719 -7.406 -10.32 1 94.25 101 GLU B C 1
ATOM 2008 O O . GLU B 1 101 ? -11.828 -7.734 -10.742 1 94.25 101 GLU B O 1
ATOM 2013 N N . SER B 1 102 ? -10.336 -7.617 -9.117 1 94.75 102 SER B N 1
ATOM 2014 C CA . SER B 1 102 ? -11.164 -8.398 -8.195 1 94.75 102 SER B CA 1
ATOM 2015 C C . SER B 1 102 ? -12.242 -7.539 -7.555 1 94.75 102 SER B C 1
ATOM 2017 O O . SER B 1 102 ? -13.25 -8.062 -7.07 1 94.75 102 SER B O 1
ATOM 2019 N N . GLY B 1 103 ? -11.969 -6.27 -7.457 1 93.81 103 GLY B N 1
ATOM 2020 C CA . GLY B 1 103 ? -12.859 -5.379 -6.734 1 93.81 103 GLY B CA 1
ATOM 2021 C C . GLY B 1 103 ? -12.711 -5.473 -5.227 1 93.81 103 GLY B C 1
ATOM 2022 O O . GLY B 1 103 ? -13.555 -4.977 -4.48 1 93.81 103 GLY B O 1
ATOM 2023 N N . ALA B 1 104 ? -11.68 -6.094 -4.801 1 95.44 104 ALA B N 1
ATOM 2024 C CA . ALA B 1 104 ? -11.438 -6.25 -3.369 1 95.44 104 ALA B CA 1
ATOM 2025 C C . ALA B 1 104 ? -11.141 -4.902 -2.713 1 95.44 104 ALA B C 1
ATOM 2027 O O . ALA B 1 104 ? -10.633 -3.988 -3.361 1 95.44 104 ALA B O 1
ATOM 2028 N N . THR B 1 105 ? -11.516 -4.805 -1.456 1 94 105 THR B N 1
ATOM 2029 C CA . THR B 1 105 ? -11.172 -3.65 -0.633 1 94 105 THR B CA 1
ATOM 2030 C C . THR B 1 105 ? -10.578 -4.094 0.702 1 94 105 THR B C 1
ATOM 2032 O O . THR B 1 105 ? -10.844 -5.207 1.164 1 94 105 THR B O 1
ATOM 2035 N N . LEU B 1 106 ? -9.711 -3.252 1.183 1 94.06 106 LEU B N 1
ATOM 2036 C CA . LEU B 1 106 ? -9.047 -3.541 2.449 1 94.06 106 LEU B CA 1
ATOM 2037 C C . LEU B 1 106 ? -9.688 -2.756 3.59 1 94.06 106 LEU B C 1
ATOM 2039 O O . LEU B 1 106 ? -9.68 -1.523 3.582 1 94.06 106 LEU B O 1
ATOM 2043 N N . ASP B 1 107 ? -10.289 -3.443 4.516 1 93.5 107 ASP B N 1
ATOM 2044 C CA . ASP B 1 107 ? -10.82 -2.869 5.75 1 93.5 107 ASP B CA 1
ATOM 2045 C C . ASP B 1 107 ? -9.812 -2.982 6.887 1 93.5 107 ASP B C 1
ATOM 2047 O O . ASP B 1 107 ? -9.867 -3.924 7.684 1 93.5 107 ASP B O 1
ATOM 2051 N N . ILE B 1 108 ? -8.969 -2.02 6.984 1 93.38 108 ILE B N 1
ATOM 2052 C CA . ILE B 1 108 ? -7.848 -2.066 7.918 1 93.38 108 ILE B CA 1
ATOM 2053 C C . ILE B 1 108 ? -8.367 -1.965 9.352 1 93.38 108 ILE B C 1
ATOM 2055 O O . ILE B 1 108 ? -7.832 -2.605 10.258 1 93.38 108 ILE B O 1
ATOM 2059 N N . ARG B 1 109 ? -9.383 -1.212 9.555 1 93.12 109 ARG B N 1
ATOM 2060 C CA . ARG B 1 109 ? -9.938 -1.047 10.898 1 93.12 109 ARG B CA 1
ATOM 2061 C C . ARG B 1 109 ? -10.367 -2.389 11.484 1 93.12 109 ARG B C 1
ATOM 2063 O O . ARG B 1 109 ? -10.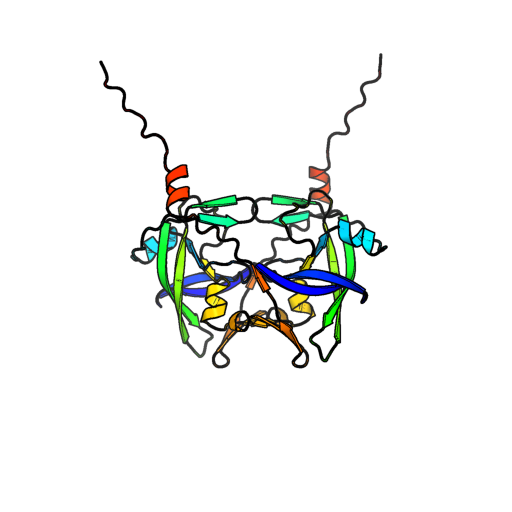148 -2.652 12.664 1 93.12 109 ARG B O 1
ATOM 2070 N N . ASN B 1 110 ? -10.938 -3.203 10.625 1 94.44 110 ASN B N 1
ATOM 2071 C CA . ASN B 1 110 ? -11.445 -4.48 11.109 1 94.44 110 ASN B CA 1
ATOM 2072 C C . ASN B 1 110 ? -10.539 -5.637 10.688 1 94.44 110 ASN B C 1
ATOM 2074 O O . ASN B 1 110 ? -10.891 -6.805 10.875 1 94.44 110 ASN B O 1
ATOM 2078 N N . SER B 1 111 ? -9.422 -5.355 10.094 1 94.31 111 SER B N 1
ATOM 2079 C CA . SER B 1 111 ? -8.414 -6.324 9.672 1 94.31 111 SER B CA 1
ATOM 2080 C C . SER B 1 111 ? -9.016 -7.391 8.766 1 94.31 111 SER B C 1
ATOM 2082 O O . SER B 1 111 ? -8.844 -8.586 9 1 94.31 111 SER B O 1
ATOM 2084 N N . LYS B 1 112 ? -9.695 -6.875 7.703 1 95.69 112 LYS B N 1
ATOM 2085 C CA . LYS B 1 112 ? -10.336 -7.793 6.766 1 95.69 112 LYS B CA 1
ATOM 2086 C C . LYS B 1 112 ? -10.094 -7.359 5.32 1 95.69 112 LYS B C 1
ATOM 2088 O O . LYS B 1 112 ? -10.125 -6.164 5.016 1 95.69 112 LYS B O 1
ATOM 2093 N N . LEU B 1 113 ? -9.836 -8.344 4.566 1 96.25 113 LEU B N 1
ATOM 2094 C CA . LEU B 1 113 ? -9.93 -8.211 3.115 1 96.25 113 LEU B CA 1
ATOM 2095 C C . LEU B 1 113 ? -11.336 -8.539 2.629 1 96.25 113 LEU B C 1
ATOM 2097 O O . LEU B 1 113 ? -11.852 -9.633 2.891 1 96.25 113 LEU B O 1
ATOM 2101 N N . LEU B 1 114 ? -11.906 -7.629 1.962 1 95.25 114 LEU B N 1
ATOM 2102 C CA . LEU B 1 114 ? -13.289 -7.793 1.522 1 95.25 114 LEU B CA 1
ATOM 2103 C C . LEU B 1 114 ? -13.359 -8.047 0.02 1 95.25 114 LEU B C 1
ATOM 2105 O O . LEU B 1 114 ? -12.797 -7.285 -0.768 1 95.25 114 LEU B O 1
ATOM 2109 N N . LEU B 1 115 ? -14.008 -9.109 -0.33 1 94.38 115 LEU B N 1
ATOM 2110 C CA . LEU B 1 115 ? -14.289 -9.445 -1.72 1 94.38 115 LEU B CA 1
ATOM 2111 C C . LEU B 1 115 ? -15.789 -9.414 -1.996 1 94.38 115 LEU B C 1
ATOM 2113 O O . LEU B 1 115 ? -16.578 -9.117 -1.099 1 94.38 115 LEU B O 1
ATOM 2117 N N . GLU B 1 116 ? -16.125 -9.586 -3.229 1 89.88 116 GLU B N 1
ATOM 2118 C CA . GLU B 1 116 ? -17.531 -9.562 -3.611 1 89.88 116 GLU B CA 1
ATOM 2119 C C . GLU B 1 116 ? -18.328 -10.633 -2.879 1 89.88 116 GLU B C 1
ATOM 2121 O O . GLU B 1 116 ? -17.766 -11.617 -2.398 1 89.88 116 GLU B O 1
ATOM 2126 N N . ASP B 1 117 ? -19.672 -10.414 -2.736 1 88 117 ASP B N 1
ATOM 2127 C CA . ASP B 1 117 ? -20.641 -11.344 -2.16 1 88 117 ASP B CA 1
ATOM 2128 C C . ASP B 1 117 ? -20.391 -11.547 -0.669 1 88 117 ASP B C 1
ATOM 2130 O O . ASP B 1 117 ? -20.469 -12.672 -0.169 1 88 117 ASP B O 1
ATOM 2134 N N . ASN B 1 118 ? -19.984 -10.508 -0.012 1 87.19 118 ASN B N 1
ATOM 2135 C CA . ASN B 1 118 ? -19.781 -10.492 1.435 1 87.19 118 ASN B CA 1
ATOM 2136 C C . ASN B 1 118 ? -18.734 -11.508 1.873 1 87.19 118 ASN B C 1
ATOM 2138 O O . ASN B 1 118 ? -18.906 -12.188 2.889 1 87.19 118 ASN B O 1
ATOM 2142 N N . PHE B 1 119 ? -17.844 -11.727 1.045 1 94 119 PHE B N 1
ATOM 2143 C CA . PHE B 1 119 ? -16.719 -12.602 1.339 1 94 119 PHE B CA 1
ATOM 2144 C C . PHE B 1 119 ? -15.609 -11.836 2.041 1 94 119 PHE B C 1
ATOM 2146 O O . PHE B 1 119 ? -14.953 -10.984 1.433 1 94 119 PHE B O 1
ATOM 2153 N N . ALA B 1 120 ? -15.422 -12.094 3.352 1 95.12 120 ALA B N 1
ATOM 2154 C CA . ALA B 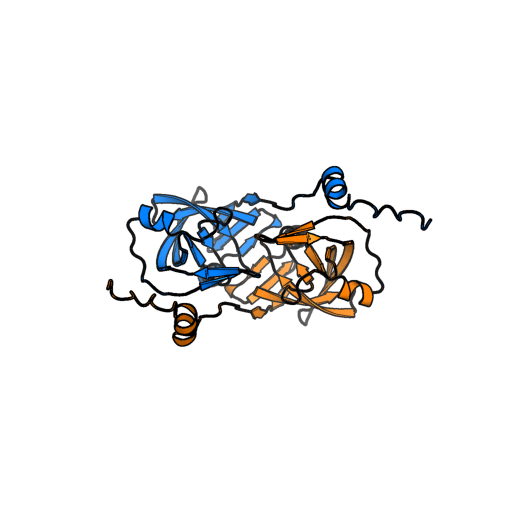1 120 ? -14.414 -11.398 4.148 1 95.12 120 ALA B CA 1
ATOM 2155 C C . ALA B 1 120 ? -13.344 -12.367 4.645 1 95.12 120 ALA B C 1
ATOM 2157 O O . ALA B 1 120 ? -13.656 -13.438 5.172 1 95.12 120 ALA B O 1
ATOM 2158 N N . ILE B 1 121 ? -12.102 -11.992 4.469 1 95.75 121 ILE B N 1
ATOM 2159 C CA . ILE B 1 121 ? -10.953 -12.781 4.895 1 95.75 121 ILE B CA 1
ATOM 2160 C C . ILE B 1 121 ? -10.141 -11.992 5.922 1 95.75 121 ILE B C 1
ATOM 2162 O O . ILE B 1 121 ? -9.742 -10.852 5.668 1 95.75 121 ILE B O 1
ATOM 2166 N N . PRO B 1 122 ? -9.914 -12.641 7.02 1 95.25 122 PRO B N 1
ATOM 2167 C CA . PRO B 1 122 ? -9.031 -11.938 7.953 1 95.25 122 PRO B CA 1
ATOM 2168 C C . PRO B 1 122 ? -7.598 -11.828 7.441 1 95.25 122 PRO B C 1
ATOM 2170 O O . PRO B 1 122 ? -7.145 -12.688 6.684 1 95.25 122 PRO B O 1
ATOM 2173 N N . PHE B 1 123 ? -6.938 -10.727 7.801 1 94.19 123 PHE B N 1
ATOM 2174 C CA . PHE B 1 123 ? -5.52 -10.602 7.496 1 94.19 123 PHE B CA 1
ATOM 2175 C C . PHE B 1 123 ? -4.727 -10.234 8.742 1 94.19 123 PHE B C 1
ATOM 2177 O O . PHE B 1 123 ? -5.305 -9.852 9.766 1 94.19 123 PHE B O 1
ATOM 2184 N N . LYS B 1 124 ? -3.41 -10.484 8.578 1 92.25 124 LYS B N 1
ATOM 2185 C CA . LYS B 1 124 ? -2.475 -10.117 9.633 1 92.25 124 LYS B CA 1
ATOM 2186 C C . LYS B 1 124 ? -1.616 -8.93 9.227 1 92.25 124 LYS B C 1
ATOM 2188 O O . LYS B 1 124 ? -1.222 -8.812 8.062 1 92.25 124 LYS B O 1
ATOM 2193 N N . GLU B 1 125 ? -1.398 -8.023 10.203 1 88.19 125 GLU B N 1
ATOM 2194 C CA . GLU B 1 125 ? -0.508 -6.891 9.977 1 88.19 125 GLU B CA 1
ATOM 2195 C C . GLU B 1 125 ? 0.839 -7.105 10.664 1 88.19 125 GLU B C 1
ATOM 2197 O O . GLU B 1 125 ? 0.897 -7.598 11.789 1 88.19 125 GLU B O 1
ATOM 2202 N N . VAL B 1 126 ? 1.875 -6.871 9.883 1 77 126 VAL B N 1
ATOM 2203 C CA . VAL B 1 126 ? 3.225 -6.941 10.43 1 77 126 VAL B CA 1
ATOM 2204 C C . VAL B 1 126 ? 3.865 -5.555 10.414 1 77 126 VAL B C 1
ATOM 2206 O O . VAL B 1 126 ? 3.898 -4.895 9.367 1 77 126 VAL B O 1
ATOM 2209 N N . ASN B 1 127 ? 4.129 -4.988 11.578 1 62.69 127 ASN B N 1
ATOM 2210 C CA . ASN B 1 127 ? 4.723 -3.662 11.703 1 62.69 127 ASN B CA 1
ATOM 2211 C C . ASN B 1 127 ? 6.246 -3.732 11.742 1 62.69 127 ASN B C 1
ATOM 2213 O O . ASN B 1 127 ? 6.816 -4.547 12.477 1 62.69 127 ASN B O 1
ATOM 2217 N N . TYR B 1 128 ? 6.855 -3.299 10.758 1 48.66 128 TYR B N 1
ATOM 2218 C CA . TYR B 1 128 ? 8.312 -3.244 10.797 1 48.66 128 TYR B CA 1
ATOM 2219 C C . TYR B 1 128 ? 8.789 -1.95 11.438 1 48.66 128 TYR B C 1
ATOM 2221 O O . TYR B 1 128 ? 9.273 -1.045 10.75 1 48.66 128 TYR B O 1
ATOM 2229 N N . ILE B 1 129 ? 8.016 -1.196 12.078 1 46.91 129 ILE B N 1
ATOM 2230 C CA . ILE B 1 129 ? 8.633 -0.02 12.68 1 46.91 129 ILE B CA 1
ATOM 2231 C C . ILE B 1 129 ? 9.656 -0.454 13.727 1 46.91 129 ILE B C 1
ATOM 2233 O O . ILE B 1 129 ? 9.344 -1.233 14.625 1 46.91 129 ILE B O 1
ATOM 2237 N N . SER B 1 130 ? 10.891 -0.639 13.438 1 40.41 130 SER B N 1
ATOM 2238 C CA . SER B 1 130 ? 11.805 -0.61 14.57 1 40.41 130 SER B CA 1
ATOM 2239 C C . SER B 1 130 ? 11.578 0.627 15.43 1 40.41 130 SER B C 1
ATOM 2241 O O . SER B 1 130 ? 11.672 1.755 14.945 1 40.41 130 SER B O 1
ATOM 2243 N N . THR B 1 131 ? 10.555 0.746 16.172 1 38.59 131 THR B N 1
ATOM 2244 C CA . THR B 1 131 ? 10.75 1.726 17.234 1 38.59 131 THR B CA 1
ATOM 2245 C C . THR B 1 131 ? 12.172 1.655 17.766 1 38.59 131 THR B C 1
ATOM 2247 O O . THR B 1 131 ? 12.586 0.623 18.297 1 38.59 131 THR B O 1
ATOM 2250 N N . LEU B 1 132 ? 13.133 2.084 17.203 1 33.88 132 LEU B N 1
ATOM 2251 C CA . LEU B 1 132 ? 14.375 2.129 17.953 1 33.88 132 LEU B CA 1
ATOM 2252 C C . LEU B 1 132 ? 14.109 2.418 19.438 1 33.88 132 LEU B C 1
ATOM 2254 O O . LEU B 1 132 ? 13.344 3.328 19.766 1 33.88 132 LEU B O 1
ATOM 2258 N N . SER B 1 133 ? 14.211 1.507 20.203 1 34.59 133 SER B N 1
ATOM 2259 C CA . SER B 1 133 ? 14.359 1.79 21.625 1 34.59 133 SER B CA 1
ATOM 2260 C C . SER B 1 133 ? 15.273 2.99 21.859 1 34.59 133 SER B C 1
ATOM 2262 O O . SER B 1 133 ? 16.078 3.338 21 1 34.59 133 SER B O 1
ATOM 2264 N N . ASP B 1 134 ? 15.07 3.787 22.859 1 34.09 134 ASP B N 1
ATOM 2265 C CA . ASP B 1 134 ? 16.016 4.758 23.406 1 34.09 134 ASP B CA 1
ATOM 2266 C C . ASP B 1 134 ? 17.453 4.309 23.203 1 34.09 134 ASP B C 1
ATOM 2268 O O . ASP B 1 134 ? 18.312 5.113 22.859 1 34.09 134 ASP B O 1
ATOM 2272 N N . SER B 1 135 ? 17.75 3.146 23.484 1 33.88 135 SER B N 1
ATOM 2273 C CA . SER B 1 135 ? 19.094 2.607 23.562 1 33.88 135 SER B CA 1
ATOM 2274 C C . SER B 1 135 ? 19.703 2.443 22.172 1 33.88 135 SER B C 1
ATOM 2276 O O . SER B 1 135 ? 20.891 2.707 21.969 1 33.88 135 SER B O 1
ATOM 2278 N N . GLN B 1 136 ? 19.047 2.059 21.172 1 32.06 136 GLN B N 1
ATOM 2279 C CA . GLN B 1 136 ? 19.656 1.798 19.859 1 32.06 136 GLN B CA 1
ATOM 2280 C C . GLN B 1 136 ? 19.766 3.078 19.047 1 32.06 136 GLN B C 1
ATOM 2282 O O . GLN B 1 136 ? 20.578 3.166 18.125 1 32.06 136 GLN B O 1
ATOM 2287 N N . ILE B 1 137 ? 19.016 4.098 19.203 1 35.25 137 ILE B N 1
ATOM 2288 C CA . ILE B 1 137 ? 19.281 5.469 18.781 1 35.25 137 ILE B CA 1
ATOM 2289 C C . ILE B 1 137 ? 20.609 5.941 19.391 1 35.25 137 ILE B C 1
ATOM 2291 O O . ILE B 1 137 ? 21.391 6.613 18.719 1 35.25 137 ILE B O 1
ATOM 2295 N N . ARG B 1 138 ? 20.734 5.676 20.516 1 34.34 138 ARG B N 1
ATOM 2296 C CA . ARG B 1 138 ? 22 6 21.188 1 34.34 138 ARG B CA 1
ATOM 2297 C C . ARG B 1 138 ? 23.172 5.332 20.5 1 34.34 138 ARG B C 1
ATOM 2299 O O . ARG B 1 138 ? 24.25 5.922 20.406 1 34.34 138 ARG B O 1
ATOM 2306 N N . ALA B 1 139 ? 23.062 4.148 20.094 1 35.09 139 ALA B N 1
ATOM 2307 C CA . ALA B 1 139 ? 24.203 3.436 19.516 1 35.09 139 ALA B CA 1
ATOM 2308 C C . ALA B 1 139 ? 24.578 4.016 18.156 1 35.09 139 ALA B C 1
ATOM 2310 O O . ALA B 1 139 ? 25.75 4.023 17.797 1 35.09 139 ALA B O 1
ATOM 2311 N N . MET B 1 140 ? 23.719 4.5 17.344 1 33.31 140 MET B N 1
ATOM 2312 C CA . MET B 1 140 ? 24.031 5.051 16.031 1 33.31 140 MET B CA 1
ATOM 2313 C C . MET B 1 140 ? 24.453 6.512 16.141 1 33.31 140 MET B C 1
ATOM 2315 O O . MET B 1 140 ? 25.062 7.051 15.211 1 33.31 140 MET B O 1
ATOM 2319 N N . THR B 1 141 ? 23.906 7.129 16.984 1 33.81 141 THR B N 1
ATOM 2320 C CA . THR B 1 141 ? 24.344 8.508 17.172 1 33.81 141 THR B CA 1
ATOM 2321 C C . THR B 1 141 ? 25.672 8.562 17.906 1 33.81 141 THR B C 1
ATOM 2323 O O . THR B 1 141 ? 26.188 9.648 18.188 1 33.81 141 THR B O 1
ATOM 2326 N N . ASP B 1 142 ? 26.062 7.508 18.406 1 31.77 142 ASP B N 1
ATOM 2327 C CA . ASP B 1 142 ? 27.406 7.676 18.984 1 31.77 142 ASP B CA 1
ATOM 2328 C C . ASP B 1 142 ? 28.422 8.031 17.906 1 31.77 142 ASP B C 1
ATOM 2330 O O . ASP B 1 142 ? 29.016 7.145 17.297 1 31.77 142 ASP B O 1
ATOM 2334 N N . PHE B 1 143 ? 28.016 9.031 17.062 1 30.78 143 PHE B N 1
ATOM 2335 C CA . PHE B 1 143 ? 29.156 9.625 16.375 1 30.78 143 PHE B CA 1
ATOM 2336 C C . PHE B 1 143 ? 30.25 9.977 17.375 1 30.78 143 PHE B C 1
ATOM 2338 O O . PHE B 1 143 ? 29.969 10.508 18.453 1 30.78 143 PHE B O 1
ATOM 2345 N N . PRO B 1 144 ? 31.312 9.359 17.25 1 31.03 144 PRO B N 1
ATOM 2346 C CA . PRO B 1 144 ? 32.438 9.852 18.062 1 31.03 144 PRO B CA 1
ATOM 2347 C C . PRO B 1 144 ? 32.562 11.375 18.031 1 31.03 144 PRO B C 1
ATOM 2349 O O . PRO B 1 144 ? 32.312 11.992 16.984 1 31.03 144 PRO B O 1
ATOM 2352 N N . ASN B 1 145 ? 32.188 12.039 19 1 30.95 145 ASN B N 1
ATOM 2353 C CA . ASN B 1 145 ? 32.656 13.406 19.188 1 30.95 145 ASN B CA 1
ATOM 2354 C C . ASN B 1 145 ? 34.031 13.625 18.578 1 30.95 145 ASN B C 1
ATOM 2356 O O . ASN B 1 145 ? 35 12.891 18.891 1 30.95 145 ASN B O 1
ATOM 2360 N N . PRO B 1 146 ? 34.188 14.172 17.391 1 29.97 146 PRO B N 1
ATOM 2361 C CA . PRO B 1 146 ? 35.562 14.508 17.047 1 29.97 146 PRO B CA 1
ATOM 2362 C C . PRO B 1 146 ? 36.312 15.195 18.188 1 29.97 146 PRO B C 1
ATOM 2364 O O . PRO B 1 146 ? 35.75 16.078 18.844 1 29.97 146 PRO B O 1
ATOM 2367 N N . THR B 1 147 ? 37.094 14.484 18.875 1 32.41 147 THR B N 1
ATOM 2368 C CA . THR B 1 147 ? 38.094 15.031 19.797 1 32.41 147 THR B CA 1
ATOM 2369 C C . THR B 1 147 ? 38.812 16.203 19.156 1 32.41 147 THR B C 1
ATOM 2371 O O . THR B 1 147 ? 39.438 16.062 18.094 1 32.41 147 THR B O 1
ATOM 2374 N N . ASN B 1 148 ? 38.312 17.422 19.266 1 31.11 148 ASN B N 1
ATOM 2375 C CA . ASN B 1 148 ? 39.094 18.625 19.062 1 31.11 148 ASN B CA 1
ATOM 2376 C C . ASN B 1 148 ? 40.5 18.469 19.672 1 31.11 148 ASN B C 1
ATOM 2378 O O . ASN B 1 148 ? 40.625 18.297 20.891 1 31.11 148 ASN B O 1
ATOM 2382 N N . SER B 1 149 ? 41.438 17.875 18.922 1 31.91 149 SER B N 1
ATOM 2383 C CA . SER B 1 149 ? 42.844 18 19.328 1 31.91 149 SER B CA 1
ATOM 2384 C C . SER B 1 149 ? 43.219 19.453 19.609 1 31.91 149 SER B C 1
ATOM 2386 O O . SER B 1 149 ? 42.812 20.344 18.859 1 31.91 149 SER B O 1
ATOM 2388 N N . PRO B 1 150 ? 43.75 19.766 20.781 1 34.06 150 PRO B N 1
ATOM 2389 C CA . PRO B 1 150 ? 44.281 21.062 21.203 1 34.06 150 PRO B CA 1
ATOM 2390 C C . PRO B 1 150 ? 45.312 21.625 20.219 1 34.06 150 PRO B C 1
ATOM 2392 O O . PRO B 1 150 ? 46.094 20.859 19.656 1 34.06 150 PRO B O 1
ATOM 2395 N N . GLU B 1 151 ? 45.031 22.672 19.438 1 30.02 151 GLU B N 1
ATOM 2396 C CA . GLU B 1 151 ? 46.125 23.438 18.797 1 30.02 151 GLU B CA 1
ATOM 2397 C C . GLU B 1 151 ? 47.281 23.641 19.766 1 30.02 151 GLU B C 1
ATOM 2399 O O . GLU B 1 151 ? 47.125 24.203 20.844 1 30.02 151 GLU B O 1
ATOM 2404 N N . GLN B 1 152 ? 48.25 22.625 19.734 1 26.45 152 GLN B N 1
ATOM 2405 C CA . GLN B 1 152 ? 49.625 23.125 19.984 1 26.45 152 GLN B CA 1
ATOM 2406 C C . GLN B 1 152 ? 50.156 23.906 18.797 1 26.45 152 GLN B C 1
ATOM 2408 O O . GLN B 1 152 ? 49.938 23.516 17.641 1 26.45 152 GLN B O 1
#

Solvent-accessible surface area (backbone atoms only — not comparable to full-atom values): 16811 Å² total; per-residue (Å²): 56,36,34,32,73,34,21,43,71,81,70,42,77,44,65,30,31,47,30,68,41,36,78,48,26,37,32,34,43,77,56,35,64,74,66,73,56,80,60,53,74,36,87,43,48,49,66,50,89,94,45,77,42,64,29,50,15,39,35,78,44,38,43,25,40,65,59,92,83,51,78,46,73,42,82,40,68,26,36,25,31,42,89,84,54,58,84,90,48,76,53,24,36,47,8,29,56,49,27,37,73,61,54,32,33,50,36,57,56,76,35,28,39,36,40,71,90,83,38,58,32,69,46,48,76,48,76,69,65,59,69,59,50,78,67,58,50,50,61,68,61,57,57,75,71,78,74,78,70,76,84,124,58,36,35,32,72,33,21,43,71,81,71,41,78,44,67,31,31,48,29,68,41,36,78,47,27,36,31,34,43,77,57,36,64,74,65,72,55,79,60,52,75,38,86,43,49,49,68,48,89,95,45,76,42,63,29,50,17,39,35,77,43,38,43,27,41,67,60,91,83,51,77,47,74,43,82,42,70,26,36,26,30,42,89,84,56,59,84,90,49,75,55,23,39,47,9,28,56,50,27,36,72,61,55,31,33,52,38,57,56,76,37,28,39,34,40,70,90,83,38,57,33,68,44,48,77,47,76,67,63,61,70,61,50,80,66,58,52,49,62,70,60,58,56,75,70,77,74,80,72,76,88,124

Foldseek 3Di:
DKWFWKAKPPHRIDIEAEAAPAPFKAAEVVVCVVVVDDFDADWDWGDDVPDIFTWGHKDWIWIWDDDPPDIDIDIDMHTYTYPPPDPVDGRTYDYNVNCVVQVWDADVVVQWIAGPPRDIGHMDDDDPPPPPDPVVVVVVVPPPPPPPDPDD/DKWFWKAKPVHRIDIEAEAAPAPFKAAEVVVCVVVVDDFDADWDWGDDVPDIFTWGHKDWIWIWDDDPPDIDIDIDMHTYTYPPPDPVDGRTYDYNVNCVVQVWDADVVVQWIAGPPRDIGHMDDDDPPCPPDPVVVVVVPPPPPPPPDDDD